Protein AF-0000000080643791 (afdb_homodimer)

Foldseek 3Di:
DDFKDKAKFFWQFQWDWDDDPQKIKTKTKGWGWDPAAPPVRHTDTDIAIEMEMDPVNVCSNVPHGGGWIKMFMFGWDKDWDDDPNDIDIDIHGYTQDMDGDPPDPPPDDRCPPDRDDPPPPVPPCPPPCPPPVCNVVND/DDFKDKAKFFWQFQWDWDDDPQKIKTKTKGWGWDPAAPPVRHTDTDIAIEMEMDPVNVCSNVPHGGGWIKMFMFGWDKDWDDDPNDIDIDIHGYTQDMDGDPPDPPPDDRCPPDRDDPPPPVPPCPPPCPPPVCNVVND

InterPro domains:
  IPR000424 Primosome PriB/single-strand DNA-binding [PF00436] (2-101)
  IPR000424 Primosome PriB/single-strand DNA-binding [PS50935] (1-102)
  IPR000424 Primosome PriB/single-strand DNA-binding [cd04496] (5-100)
  IPR011344 Single-stranded DNA-binding protein [MF_00984] (2-105)
  IPR011344 Single-stranded DNA-binding protein [PTHR10302] (2-107)
  IPR011344 Single-stranded DNA-binding protein [TIGR00621] (1-109)
  IPR012340 Nucleic acid-binding, OB-fold [G3DSA:2.40.50.140] (1-111)
  IPR012340 Nucleic acid-binding, OB-fold [SSF50249] (1-108)

Radius of gyration: 19.43 Å; Cα contacts (8 Å, |Δi|>4): 561; chains: 2; bounding box: 49×57×48 Å

Organism: Staphylococcus saprophyticus subsp. saprophyticus (strain ATCC 15305 / DSM 20229 / NCIMB 8711 / NCTC 7292 / S-41) (NCBI:txid342451)

Solvent-accessible surface area (backbone atoms only — not comparable to full-atom values): 15636 Å² total; per-residue (Å²): 83,54,53,40,31,39,39,27,31,24,25,69,35,58,62,46,77,44,84,49,98,91,41,32,36,26,37,39,35,30,38,27,40,50,90,52,57,42,100,79,64,40,80,41,59,23,65,44,39,37,36,29,52,42,71,56,16,52,49,44,64,72,74,47,39,52,61,35,33,34,37,38,34,28,28,71,40,39,45,79,44,76,55,96,88,36,84,39,71,44,65,32,31,44,55,67,45,72,43,80,67,50,82,60,76,74,81,75,78,78,71,72,71,66,82,62,75,80,69,80,67,67,72,76,58,72,71,64,73,67,66,76,70,54,64,68,63,54,108,83,53,51,38,32,38,37,28,32,25,25,70,36,60,61,47,77,43,84,48,99,90,41,32,36,25,37,38,33,32,38,26,42,49,90,54,58,42,100,81,65,40,80,40,59,22,65,44,38,35,35,31,53,43,71,55,16,51,49,44,65,73,74,47,39,53,61,35,34,35,36,38,33,28,29,73,38,39,44,78,44,76,56,96,90,35,84,41,72,46,65,32,30,43,54,61,44,72,43,78,67,48,82,60,75,76,79,75,80,79,71,72,70,66,77,58,74,80,67,82,66,66,73,76,56,72,71,63,73,68,65,77,69,54,64,68,65,53,109

Nearest PDB structures (foldseek):
  3a5u-assembly1_A-2  TM=8.571E-01  e=4.743E-10  Mycolicibacterium smegmatis MC2 155
  3afp-assembly1_A-2  TM=8.239E-01  e=1.242E-09  Mycobacterium leprae TN
  4dam-assembly1_B  TM=8.237E-01  e=4.160E-08  Streptomyces coelicolor
  4dam-assembly2_H  TM=8.170E-01  e=7.756E-08  Streptomyces coelicolor
  4dam-assembly3_J  TM=7.948E-01  e=1.393E-06  Streptomyces coelicolor

Secondary structure (DSSP, 8-state):
--EEEEEEEEESSPPEEEEETTEEEEEEEEEEEEEEE-TTSPEEEEEEEEEEEHHHHHHHHHH--TT-EEEEEEEEEEEEEEETTEEEEEEEEEEEEEEE-S---S----------------SGGGG----TTGGGGG-/--EEEEEEEEESSPPEEEEETTEEEEEEEEEEEEEEE-TTSPEEEEEEEEEEEHHHHHHHHHH--TT-EEEEEEEEEEEEEEETTEEEEEEEEEEEEEEE-S---S----------------SGGGG----TTGGGGG-

Sequence (278 aa):
MINNIVIVGRLTKDPKIYDKEEKKLATFCVAVSRNYKDKNQTPVCDYLFCKAFGKMATNIEKYTKQGSLVGITGQMQSHKYEKEGQTHFVSEILIESIKFMSPQNKDKNDLLFEPFPLEHSQNAFKDINVQNNDIYEIVMINNIVIVGRLTKDPKIYDKEEKKLATFCVAVSRNYKDKNQTPVCDYLFCKAFGKMATNIEKYTKQGSLVGITGQMQSHKYEKEGQTHFVSEILIESIKFMSPQNKDKNDLLFEPFPLEHSQNAFKDINVQNNDIYEIV

Structure (mmCIF, N/CA/C/O backbone):
data_AF-0000000080643791-model_v1
#
loop_
_entity.id
_entity.type
_entity.pdbx_descrip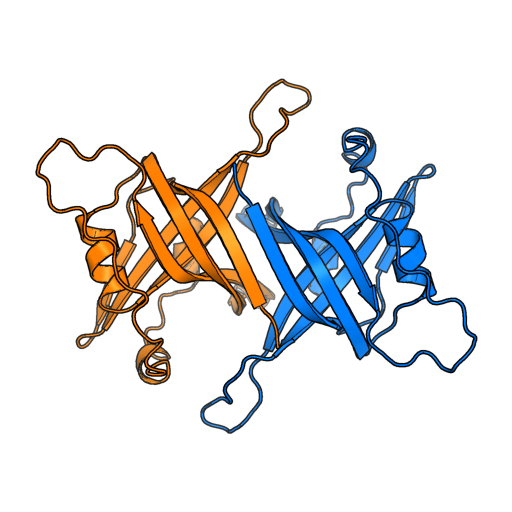tion
1 polymer 'Single-stranded DNA-binding protein'
#
loop_
_atom_site.group_PDB
_atom_site.id
_atom_site.type_symbol
_atom_site.label_atom_id
_atom_site.label_alt_id
_atom_site.label_comp_id
_atom_site.label_asym_id
_atom_site.label_entity_id
_a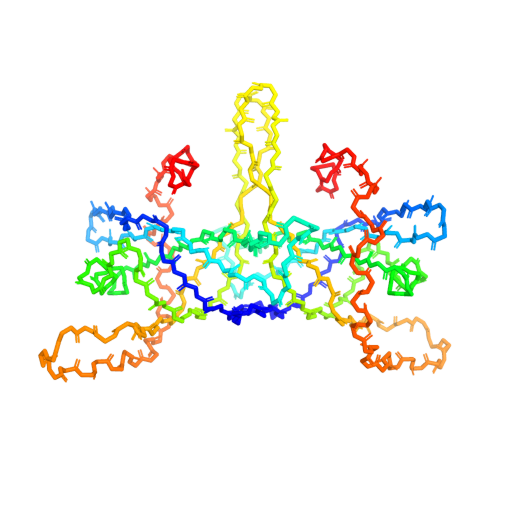tom_site.label_seq_id
_atom_site.pdbx_PDB_ins_code
_atom_site.Cartn_x
_atom_site.Cartn_y
_atom_site.Cartn_z
_atom_site.occupancy
_atom_site.B_iso_or_equiv
_atom_site.auth_seq_id
_atom_site.auth_comp_id
_atom_site.auth_asym_id
_atom_site.auth_atom_id
_atom_site.pdbx_PDB_model_num
ATOM 1 N N . MET A 1 1 ? 14.672 3.254 5.68 1 87.81 1 MET A N 1
ATOM 2 C CA . MET A 1 1 ? 13.5 3.652 6.453 1 87.81 1 MET A CA 1
ATOM 3 C C . MET A 1 1 ? 12.492 2.512 6.543 1 87.81 1 MET A C 1
ATOM 5 O O . MET A 1 1 ? 12.484 1.618 5.695 1 87.81 1 MET A O 1
ATOM 9 N N . ILE A 1 2 ? 11.727 2.564 7.652 1 93.69 2 ILE A N 1
ATOM 10 C CA . ILE A 1 2 ? 10.773 1.492 7.926 1 93.69 2 ILE A CA 1
ATOM 11 C C . ILE A 1 2 ? 9.672 1.496 6.867 1 93.69 2 ILE A C 1
ATOM 13 O O . ILE A 1 2 ? 9.094 2.543 6.57 1 93.69 2 ILE A O 1
ATOM 17 N N . ASN A 1 3 ? 9.422 0.389 6.289 1 97.19 3 ASN A N 1
ATOM 18 C CA . ASN A 1 3 ? 8.359 0.11 5.324 1 97.19 3 ASN A CA 1
ATOM 19 C C . ASN A 1 3 ? 7.938 -1.356 5.363 1 97.19 3 ASN A C 1
ATOM 21 O O . ASN A 1 3 ? 8.555 -2.201 4.715 1 97.19 3 ASN A O 1
ATOM 25 N N . ASN A 1 4 ? 6.922 -1.604 6.105 1 97.94 4 ASN A N 1
ATOM 26 C CA . ASN A 1 4 ? 6.469 -2.977 6.305 1 97.94 4 ASN A CA 1
ATOM 27 C C . ASN A 1 4 ? 4.953 -3.09 6.191 1 97.94 4 ASN A C 1
ATOM 29 O O . ASN A 1 4 ? 4.223 -2.262 6.734 1 97.94 4 ASN A O 1
ATOM 33 N N . ILE A 1 5 ? 4.551 -4.109 5.445 1 98.31 5 ILE A N 1
ATOM 34 C CA . ILE A 1 5 ? 3.117 -4.359 5.316 1 98.31 5 ILE A CA 1
ATOM 35 C C . ILE A 1 5 ? 2.832 -5.848 5.516 1 98.31 5 ILE A C 1
ATOM 37 O O . ILE A 1 5 ? 3.621 -6.699 5.098 1 98.31 5 ILE A O 1
ATOM 41 N N . VAL A 1 6 ? 1.752 -6.156 6.164 1 98.38 6 VAL A N 1
ATOM 42 C CA . VAL A 1 6 ? 1.241 -7.508 6.367 1 98.38 6 VAL A CA 1
ATOM 43 C C . VAL A 1 6 ? -0.224 -7.574 5.945 1 98.38 6 VAL A C 1
ATOM 45 O O . VAL A 1 6 ? -1.051 -6.797 6.422 1 98.38 6 VAL A O 1
ATOM 48 N N . ILE A 1 7 ? -0.473 -8.477 5.062 1 97.94 7 ILE A N 1
ATOM 49 C CA . ILE A 1 7 ? -1.862 -8.617 4.641 1 97.94 7 ILE A CA 1
ATOM 50 C C . ILE A 1 7 ? -2.242 -10.094 4.59 1 97.94 7 ILE A C 1
ATOM 52 O O . ILE A 1 7 ? -1.373 -10.961 4.477 1 97.94 7 ILE A O 1
ATOM 56 N N . VAL A 1 8 ? -3.488 -10.312 4.695 1 97.38 8 VAL A N 1
ATOM 57 C CA . VAL A 1 8 ? -4.117 -11.602 4.422 1 97.38 8 VAL A CA 1
ATOM 58 C C . VAL A 1 8 ? -5.32 -11.406 3.502 1 97.38 8 VAL A C 1
ATOM 60 O O . VAL A 1 8 ? -6.152 -10.523 3.736 1 97.38 8 VAL A O 1
ATOM 63 N N . GLY A 1 9 ? -5.332 -12.141 2.48 1 96.81 9 GLY A N 1
ATOM 64 C CA . GLY A 1 9 ? -6.43 -12.039 1.535 1 96.81 9 GLY A CA 1
ATOM 65 C C . GLY A 1 9 ? -6.414 -13.133 0.48 1 96.81 9 GLY A C 1
ATOM 66 O O . GLY A 1 9 ? -5.691 -14.117 0.611 1 96.81 9 GLY A O 1
ATOM 67 N N . ARG A 1 10 ? -7.258 -12.93 -0.507 1 95.88 10 ARG A N 1
ATOM 68 C CA . ARG A 1 10 ? -7.406 -13.945 -1.539 1 95.88 10 ARG A CA 1
ATOM 69 C C . ARG A 1 10 ? -7.004 -13.406 -2.906 1 95.88 10 ARG A C 1
ATOM 71 O O . ARG A 1 10 ? -7.32 -12.266 -3.244 1 95.88 10 ARG A O 1
ATOM 78 N N . LEU A 1 11 ? -6.363 -14.266 -3.65 1 96.12 11 LEU A N 1
ATOM 79 C CA . LEU A 1 11 ? -6.051 -13.883 -5.023 1 96.12 11 LEU A CA 1
ATOM 80 C C . LEU A 1 11 ? -7.324 -13.68 -5.836 1 96.12 11 LEU A C 1
ATOM 82 O O . LEU A 1 11 ? -8.25 -14.484 -5.762 1 96.12 11 LEU A O 1
ATOM 86 N N . THR A 1 12 ? -7.34 -12.625 -6.57 1 95.75 12 THR A N 1
ATOM 87 C CA . THR A 1 12 ? -8.516 -12.328 -7.375 1 95.75 12 THR A CA 1
ATOM 88 C C . THR A 1 12 ? -8.508 -13.141 -8.664 1 95.75 12 THR A C 1
ATOM 90 O O . THR A 1 12 ? -9.57 -13.438 -9.227 1 95.75 12 THR A O 1
ATOM 93 N N . LYS A 1 13 ? -7.352 -13.375 -9.203 1 96.06 13 LYS A N 1
ATOM 94 C CA . LYS A 1 13 ? -7.094 -14.148 -10.414 1 96.06 13 LYS A CA 1
ATOM 95 C C . LYS A 1 13 ? -5.805 -14.953 -10.289 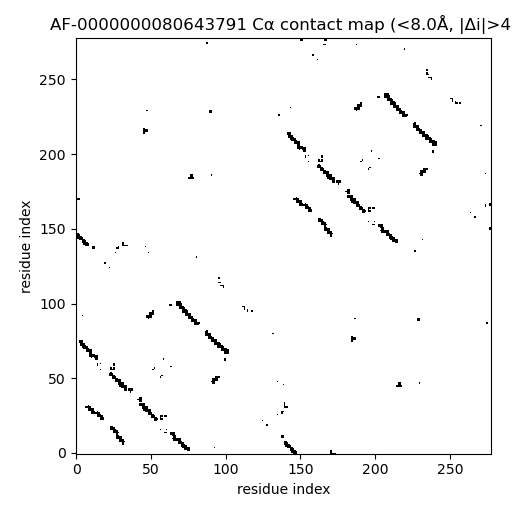1 96.06 13 LYS A C 1
ATOM 97 O O . LYS A 1 13 ? -5.043 -14.773 -9.336 1 96.06 13 LYS A O 1
ATOM 102 N N . ASP A 1 14 ? -5.672 -15.812 -11.234 1 95.75 14 ASP A N 1
ATOM 103 C CA . ASP A 1 14 ? -4.402 -16.531 -11.281 1 95.75 14 ASP A CA 1
ATOM 104 C C . ASP A 1 14 ? -3.229 -15.57 -11.445 1 95.75 14 ASP A C 1
ATOM 106 O O . ASP A 1 14 ? -3.336 -14.57 -12.164 1 95.75 14 ASP A O 1
ATOM 110 N N . PRO A 1 15 ? -2.119 -15.906 -10.82 1 96.56 15 PRO A N 1
ATOM 111 C CA . PRO A 1 15 ? -0.95 -15.031 -10.984 1 96.56 15 PRO A CA 1
ATOM 112 C C . PRO A 1 15 ? -0.456 -14.977 -12.43 1 96.56 15 PRO A C 1
ATOM 114 O O . PRO A 1 15 ? -0.566 -15.961 -13.156 1 96.56 15 PRO A O 1
ATOM 117 N N . LYS A 1 16 ? 0.02 -13.836 -12.797 1 95.5 16 LYS A N 1
ATOM 118 C CA . LYS A 1 16 ? 0.74 -13.688 -14.062 1 95.5 16 LYS A CA 1
ATOM 119 C C . LYS A 1 16 ? 2.236 -13.922 -13.867 1 95.5 16 LYS A C 1
ATOM 121 O O . LYS A 1 16 ? 2.859 -13.312 -13 1 95.5 16 LYS A O 1
ATOM 126 N N . ILE A 1 17 ? 2.725 -14.797 -14.734 1 94 17 ILE A N 1
ATOM 127 C CA . ILE A 1 17 ? 4.121 -15.195 -14.594 1 94 17 ILE A CA 1
ATOM 128 C C . ILE A 1 17 ? 4.926 -14.68 -15.789 1 94 17 ILE A C 1
ATOM 130 O O . ILE A 1 17 ? 4.508 -14.836 -16.938 1 94 17 ILE A O 1
ATOM 134 N N . TYR A 1 18 ? 6 -14.039 -15.445 1 91.44 18 TYR A N 1
ATOM 135 C CA . TYR A 1 18 ? 6.945 -13.586 -16.453 1 91.44 18 TYR A CA 1
ATOM 136 C C . TYR A 1 18 ? 8.305 -14.258 -16.266 1 91.44 18 TYR A C 1
ATOM 138 O O . TYR A 1 18 ? 8.875 -14.219 -15.18 1 91.44 18 TYR A O 1
ATOM 146 N N . ASP A 1 19 ? 8.758 -14.969 -17.328 1 86.88 19 ASP A N 1
ATOM 147 C CA . ASP A 1 19 ? 10.031 -15.688 -17.297 1 86.88 19 ASP A CA 1
ATOM 148 C C . ASP A 1 19 ? 11.039 -15.047 -18.25 1 86.88 19 ASP A C 1
ATOM 150 O O . ASP A 1 19 ? 10.828 -15.008 -19.453 1 86.88 19 ASP A O 1
ATOM 154 N N . LYS A 1 20 ? 12.016 -14.219 -17.688 1 76.88 20 LYS A N 1
ATOM 155 C CA . LYS A 1 20 ? 13.078 -13.688 -18.547 1 76.88 20 LYS A CA 1
ATOM 156 C C . LYS A 1 20 ? 14.453 -14.023 -17.984 1 76.88 20 LYS A C 1
ATOM 158 O O . LYS A 1 20 ? 14.766 -13.68 -16.844 1 76.88 20 LYS A O 1
ATOM 163 N N . GLU A 1 21 ? 15.266 -14.461 -18.969 1 75.06 21 GLU A N 1
ATOM 164 C CA . GLU A 1 21 ? 16.688 -14.719 -18.75 1 75.06 21 GLU A CA 1
ATOM 165 C C . GLU A 1 21 ? 16.938 -15.25 -17.344 1 75.06 21 GLU A C 1
ATOM 167 O O . GLU A 1 21 ? 17.797 -14.742 -16.625 1 75.06 21 GLU A O 1
ATOM 172 N N . GLU A 1 22 ? 16.188 -16.078 -16.875 1 71.06 22 GLU A N 1
ATOM 173 C CA . GLU A 1 22 ? 16.391 -16.828 -15.625 1 71.06 22 GLU A CA 1
ATOM 174 C C . GLU A 1 22 ? 15.836 -16.062 -14.43 1 71.06 22 GLU A C 1
ATOM 176 O O . GLU A 1 22 ? 16.203 -16.328 -13.289 1 71.06 22 GLU A O 1
ATOM 181 N N . LYS A 1 23 ? 15.188 -14.984 -14.711 1 85.5 23 LYS A N 1
ATOM 182 C CA . LYS A 1 23 ? 14.516 -14.273 -13.625 1 85.5 23 LYS A CA 1
ATOM 183 C C . LYS A 1 23 ? 13 -14.391 -13.742 1 85.5 23 LYS A C 1
ATOM 185 O O . LYS A 1 23 ? 12.422 -14.023 -14.773 1 85.5 23 LYS A O 1
ATOM 190 N N . LYS A 1 24 ? 12.492 -15.008 -12.758 1 93.44 24 LYS A N 1
ATOM 191 C CA . LYS A 1 24 ? 11.047 -15.211 -12.742 1 93.44 24 LYS A CA 1
ATOM 192 C C . LYS A 1 24 ? 10.352 -14.133 -11.922 1 93.44 24 LYS A C 1
ATOM 194 O O . LYS A 1 24 ? 10.836 -13.75 -10.852 1 93.44 24 LYS A O 1
ATOM 199 N N . LEU A 1 25 ? 9.305 -13.57 -12.523 1 94.62 25 LEU A N 1
ATOM 200 C CA . LEU A 1 25 ? 8.469 -12.57 -11.883 1 94.62 25 LEU A CA 1
ATOM 201 C C . LEU A 1 25 ? 7.016 -13.023 -11.82 1 94.62 25 LEU A C 1
ATOM 203 O O . LEU A 1 25 ? 6.473 -13.516 -12.812 1 94.62 25 LEU A O 1
ATOM 207 N N . ALA A 1 26 ? 6.453 -12.945 -10.656 1 96.06 26 ALA A N 1
ATOM 208 C CA . ALA A 1 26 ? 5.023 -13.203 -10.492 1 96.06 26 ALA A CA 1
ATOM 209 C C . ALA A 1 26 ? 4.293 -11.953 -10.016 1 96.06 26 ALA A C 1
ATOM 211 O O . ALA A 1 26 ? 4.754 -11.266 -9.102 1 96.06 26 ALA A O 1
ATOM 212 N N . THR A 1 27 ? 3.207 -11.641 -10.656 1 95.75 27 THR A N 1
ATOM 213 C CA . THR A 1 27 ? 2.35 -10.547 -10.219 1 95.75 27 THR A CA 1
ATOM 214 C C . THR A 1 27 ? 0.913 -11.023 -10.031 1 95.75 27 THR A C 1
ATOM 216 O O . THR A 1 27 ? 0.436 -11.883 -10.773 1 95.75 27 THR A O 1
ATOM 219 N N . PHE A 1 28 ? 0.255 -10.484 -9.008 1 95.25 28 PHE A N 1
ATOM 220 C CA . PHE A 1 28 ? -1.135 -10.836 -8.742 1 95.25 28 PHE A CA 1
ATOM 221 C C . PHE A 1 28 ? -1.783 -9.797 -7.824 1 95.25 28 PHE A C 1
ATOM 223 O O . PHE A 1 28 ? -1.102 -8.922 -7.293 1 95.25 28 PHE A O 1
ATOM 230 N N . CYS A 1 29 ? -3.033 -9.93 -7.777 1 96.31 29 CYS A N 1
ATOM 231 C CA . CYS A 1 29 ? -3.816 -9.031 -6.941 1 96.31 29 CYS A CA 1
ATOM 232 C C . CYS A 1 29 ? -4.469 -9.781 -5.789 1 96.31 29 CYS A C 1
ATOM 234 O O . CYS A 1 29 ? -4.996 -10.883 -5.977 1 96.31 29 CYS A O 1
ATOM 236 N N . VAL A 1 30 ? -4.414 -9.195 -4.66 1 96.38 30 VAL A N 1
ATOM 237 C CA . VAL A 1 30 ? -5.012 -9.797 -3.475 1 96.38 30 VAL A CA 1
ATOM 238 C C . VAL A 1 30 ? -6.188 -8.945 -2.996 1 96.38 30 VAL A C 1
ATOM 240 O O . VAL A 1 30 ? -6.043 -7.738 -2.797 1 96.38 30 VAL A O 1
ATOM 243 N N . ALA A 1 31 ? -7.305 -9.57 -2.873 1 95.81 31 ALA A N 1
ATOM 244 C CA . ALA A 1 31 ? -8.469 -8.945 -2.256 1 95.81 31 ALA A CA 1
ATOM 245 C C . ALA A 1 31 ? -8.43 -9.086 -0.737 1 95.81 31 ALA A C 1
ATOM 247 O O . ALA A 1 31 ? -8.43 -10.203 -0.214 1 95.81 31 ALA A O 1
ATOM 248 N N . VAL A 1 32 ? -8.383 -7.996 -0.073 1 95.81 32 VAL A N 1
ATOM 249 C CA . VAL A 1 32 ? -8.352 -7.969 1.386 1 95.81 32 VAL A CA 1
ATOM 250 C C . VAL A 1 32 ? -9.656 -7.391 1.926 1 95.81 32 VAL A C 1
ATOM 252 O O . VAL A 1 32 ? -9.93 -6.199 1.764 1 95.81 32 VAL A O 1
ATOM 255 N N . SER A 1 33 ? -10.391 -8.195 2.568 1 91.81 33 SER A N 1
ATOM 256 C CA . SER A 1 33 ? -11.695 -7.766 3.066 1 91.81 33 SER A CA 1
ATOM 257 C C . SER A 1 33 ? -11.547 -6.891 4.305 1 91.81 33 SER A C 1
ATOM 259 O O . SER A 1 33 ? -10.727 -7.172 5.18 1 91.81 33 SER A O 1
ATOM 261 N N . ARG A 1 34 ? -12.336 -5.914 4.289 1 85.94 34 ARG A N 1
ATOM 262 C CA . ARG A 1 34 ? -12.367 -5.066 5.48 1 85.94 34 ARG A CA 1
ATOM 263 C C . ARG A 1 34 ? -13.281 -5.66 6.547 1 85.94 34 ARG A C 1
ATOM 265 O O . ARG A 1 34 ? -14.062 -6.57 6.27 1 85.94 34 ARG A O 1
ATOM 272 N N . ASN A 1 35 ? -13.094 -5.191 7.773 1 77 35 ASN A N 1
ATOM 273 C CA . ASN A 1 35 ? -13.812 -5.77 8.906 1 77 35 ASN A CA 1
ATOM 274 C C . ASN A 1 35 ? -15.25 -5.27 8.969 1 77 35 ASN A C 1
ATOM 276 O O . ASN A 1 35 ? -16.031 -5.73 9.797 1 77 35 ASN A O 1
ATOM 280 N N . TYR A 1 36 ? -15.555 -4.359 8.148 1 73.31 36 TYR A N 1
ATOM 281 C CA . TYR A 1 36 ? -16.922 -3.871 8.156 1 73.31 36 TYR A CA 1
ATOM 282 C C . TYR A 1 36 ? -17.547 -3.965 6.77 1 73.31 36 TYR A C 1
ATOM 284 O O . TYR A 1 36 ? -16.844 -4.094 5.773 1 73.31 36 TYR A O 1
ATOM 292 N N . LYS A 1 37 ? -18.875 -4.043 6.793 1 69.44 37 LYS A N 1
ATOM 293 C CA . LYS A 1 37 ? -19.641 -4.059 5.551 1 69.44 37 LYS A CA 1
ATOM 294 C C . LYS A 1 37 ? -20.156 -2.662 5.203 1 69.44 37 LYS A C 1
ATOM 296 O O . LYS A 1 37 ? -20.219 -1.788 6.07 1 69.44 37 LYS A O 1
ATOM 301 N N . ASP A 1 38 ? -20.312 -2.496 3.885 1 69.06 38 ASP A N 1
ATOM 302 C CA . ASP A 1 38 ? -20.828 -1.203 3.451 1 69.06 38 ASP A CA 1
ATOM 303 C C . ASP A 1 38 ? -22.312 -1.054 3.812 1 69.06 38 ASP A C 1
ATOM 305 O O . ASP A 1 38 ? -22.875 -1.911 4.492 1 69.06 38 ASP A O 1
ATOM 309 N N . LYS A 1 39 ? -22.781 0.2 3.51 1 70.19 39 LYS A N 1
ATOM 310 C CA . LYS A 1 39 ? -24.172 0.535 3.82 1 70.19 39 LYS A CA 1
ATOM 311 C C . LYS A 1 39 ? -25.125 -0.521 3.275 1 70.19 39 LYS A C 1
ATOM 313 O O . LYS A 1 39 ? -26.188 -0.772 3.861 1 70.19 39 LYS A O 1
ATOM 318 N N . ASN A 1 40 ? -24.672 -1.191 2.244 1 76.19 40 ASN A N 1
ATOM 319 C CA . ASN A 1 40 ? -25.516 -2.199 1.611 1 76.19 40 ASN A CA 1
ATOM 320 C C . ASN A 1 40 ? -25.172 -3.604 2.092 1 76.19 40 ASN A C 1
ATOM 322 O O . ASN A 1 40 ? -25.547 -4.594 1.468 1 76.19 40 ASN A O 1
ATOM 326 N N . GLN A 1 41 ? -24.359 -3.629 3.094 1 75.62 41 GLN A N 1
ATOM 327 C CA . GLN A 1 41 ? -23.984 -4.898 3.705 1 75.62 41 GLN A CA 1
ATOM 328 C C . GLN A 1 41 ? -23.094 -5.711 2.773 1 75.62 41 GLN A C 1
ATOM 330 O O . GLN A 1 41 ? -23.094 -6.941 2.816 1 75.62 41 GLN A O 1
ATOM 335 N N . THR A 1 42 ? -22.547 -5.059 1.857 1 77.25 42 THR A N 1
ATOM 336 C CA . THR A 1 42 ? -21.609 -5.715 0.962 1 77.25 42 THR A CA 1
ATOM 337 C C . THR A 1 42 ? -20.172 -5.555 1.476 1 77.25 42 THR A C 1
ATOM 339 O O . THR A 1 42 ? -19.797 -4.484 1.947 1 77.25 42 THR A O 1
ATOM 342 N N . PRO A 1 43 ? -19.609 -6.766 1.464 1 77.31 43 PRO A N 1
ATOM 343 C CA . PRO A 1 43 ? -18.203 -6.668 1.887 1 77.31 43 PRO A CA 1
ATOM 344 C C . PRO A 1 43 ? -17.406 -5.688 1.035 1 77.31 43 PRO A C 1
ATOM 346 O O . PRO A 1 43 ? -17.594 -5.617 -0.182 1 77.31 43 PRO A O 1
ATOM 349 N N . VAL A 1 44 ? -16.656 -4.852 1.742 1 86.12 44 VAL A N 1
ATOM 350 C CA . VAL A 1 44 ? -15.75 -3.93 1.07 1 86.12 44 VAL A CA 1
ATOM 351 C C . VAL A 1 44 ? -14.336 -4.496 1.087 1 86.12 44 VAL A C 1
ATOM 353 O O . VAL A 1 44 ? -13.852 -4.945 2.129 1 86.12 44 VAL A O 1
ATOM 356 N N . CYS A 1 45 ? -13.766 -4.602 -0.112 1 91.38 45 CYS A N 1
ATOM 357 C CA . CYS A 1 45 ? -12.43 -5.168 -0.231 1 91.38 45 CYS A CA 1
ATOM 358 C C . CYS A 1 45 ? -11.453 -4.141 -0.794 1 91.38 45 CYS A C 1
ATOM 360 O O . CYS A 1 45 ? -11.844 -3.256 -1.556 1 91.38 45 CYS A O 1
ATOM 362 N N . ASP A 1 46 ? -10.305 -4.262 -0.245 1 93.38 46 ASP A N 1
ATOM 363 C CA . ASP A 1 46 ? -9.188 -3.564 -0.869 1 93.38 46 ASP A CA 1
ATOM 364 C C . ASP A 1 46 ? -8.422 -4.488 -1.812 1 93.38 46 ASP A C 1
ATOM 366 O O . ASP A 1 46 ? -8.172 -5.652 -1.481 1 93.38 46 ASP A O 1
ATOM 370 N N . TYR A 1 47 ? -8.109 -3.98 -2.945 1 93.06 47 TYR A N 1
ATOM 371 C CA . TYR A 1 47 ? -7.363 -4.754 -3.936 1 93.06 47 TYR A CA 1
ATOM 372 C C . TYR A 1 47 ? -5.914 -4.285 -4.012 1 93.06 47 TYR A C 1
ATOM 374 O O . TYR A 1 47 ? -5.633 -3.195 -4.516 1 93.06 47 TYR A O 1
ATOM 382 N N . LEU A 1 48 ? -5.039 -5.129 -3.592 1 96 48 LEU A N 1
ATOM 383 C CA . LEU A 1 48 ? -3.633 -4.754 -3.49 1 96 48 LEU A CA 1
ATOM 384 C C . LEU A 1 48 ? -2.777 -5.586 -4.441 1 96 48 LEU A C 1
ATOM 386 O O . LEU A 1 48 ? -2.875 -6.812 -4.453 1 96 48 LEU A O 1
ATOM 390 N N . PHE A 1 49 ? -1.917 -4.875 -5.109 1 94.75 49 PHE A N 1
ATOM 391 C CA . PHE A 1 49 ? -1.07 -5.523 -6.102 1 94.75 49 PHE A CA 1
ATOM 392 C C . PHE A 1 49 ? 0.219 -6.031 -5.469 1 94.75 49 PHE A C 1
ATOM 394 O O . PHE A 1 49 ? 0.859 -5.316 -4.695 1 94.75 49 PHE A O 1
ATOM 401 N N . CYS A 1 50 ? 0.55 -7.227 -5.895 1 97.12 50 CYS A N 1
ATOM 402 C CA . CYS A 1 50 ? 1.731 -7.867 -5.324 1 97.12 50 CYS A CA 1
ATOM 403 C C . CYS A 1 50 ? 2.686 -8.328 -6.422 1 97.12 50 CYS A C 1
ATOM 405 O O . CYS A 1 50 ? 2.254 -8.648 -7.531 1 97.12 50 CYS A O 1
ATOM 407 N N . LYS A 1 51 ? 3.932 -8.352 -5.965 1 96.31 51 LYS A N 1
ATOM 408 C CA . LYS A 1 51 ? 5.004 -8.766 -6.863 1 96.31 51 LYS A CA 1
ATOM 409 C C . LYS A 1 51 ? 6.027 -9.633 -6.133 1 96.31 51 LYS A C 1
ATOM 411 O O . LYS A 1 51 ? 6.387 -9.344 -4.988 1 96.31 51 LYS A O 1
ATOM 416 N N . ALA A 1 52 ? 6.457 -10.633 -6.828 1 95.88 52 ALA A N 1
ATOM 417 C CA . ALA A 1 52 ? 7.469 -11.531 -6.281 1 95.88 52 ALA A CA 1
ATOM 418 C C . ALA A 1 52 ? 8.477 -11.938 -7.352 1 95.88 52 ALA A C 1
ATOM 420 O O . ALA A 1 52 ? 8.125 -12.078 -8.523 1 95.88 52 ALA A O 1
ATOM 421 N N . PHE A 1 53 ? 9.664 -12.234 -6.863 1 93.62 53 PHE A N 1
ATOM 422 C CA . PHE A 1 53 ? 10.742 -12.57 -7.777 1 93.62 53 PHE A CA 1
ATOM 423 C C . PHE A 1 53 ? 11.367 -13.914 -7.41 1 93.62 53 PHE A C 1
ATOM 425 O O . PHE A 1 53 ? 11.242 -14.367 -6.273 1 93.62 53 PHE A O 1
ATOM 432 N N . GLY A 1 54 ? 11.945 -14.555 -8.438 1 92.94 54 GLY A N 1
ATOM 433 C CA . GLY A 1 54 ? 12.797 -15.711 -8.203 1 92.94 54 GLY A CA 1
ATOM 434 C C . GLY A 1 54 ? 12.055 -16.906 -7.633 1 92.94 54 GLY A C 1
ATOM 435 O O . GLY A 1 54 ? 11.023 -17.312 -8.164 1 92.94 54 GLY A O 1
ATOM 436 N N . LYS A 1 55 ? 12.68 -17.406 -6.645 1 92.06 55 LYS A N 1
ATOM 437 C CA . LYS A 1 55 ? 12.125 -18.625 -6.039 1 92.06 55 LYS A CA 1
ATOM 438 C C . LYS A 1 55 ? 10.719 -18.375 -5.512 1 92.06 55 LYS A C 1
ATOM 440 O O . LYS A 1 55 ? 9.859 -19.25 -5.602 1 92.06 55 LYS A O 1
ATOM 445 N N . MET A 1 56 ? 10.531 -17.25 -5 1 94 56 MET A N 1
ATOM 446 C CA . MET A 1 56 ? 9.203 -16.906 -4.504 1 94 56 MET A CA 1
ATOM 447 C C . MET A 1 56 ? 8.18 -16.906 -5.637 1 94 56 MET A C 1
ATOM 449 O O . MET A 1 56 ? 7.059 -17.391 -5.461 1 94 56 MET A O 1
ATOM 453 N N . ALA A 1 57 ? 8.578 -16.328 -6.703 1 95.19 57 ALA A N 1
ATOM 454 C CA . ALA A 1 57 ? 7.711 -16.344 -7.875 1 95.19 57 ALA A CA 1
ATOM 455 C C . ALA A 1 57 ? 7.395 -17.766 -8.312 1 95.19 57 ALA A C 1
ATOM 457 O O . ALA A 1 57 ? 6.254 -18.078 -8.664 1 95.19 57 ALA A O 1
ATOM 458 N N . THR A 1 58 ? 8.352 -18.547 -8.281 1 93.19 58 THR A N 1
ATOM 459 C CA . THR A 1 58 ? 8.18 -19.953 -8.633 1 93.19 58 THR A CA 1
ATOM 460 C C . THR A 1 58 ? 7.18 -20.641 -7.699 1 93.19 58 THR A C 1
ATOM 462 O O . THR A 1 58 ? 6.297 -21.375 -8.148 1 93.19 58 THR A O 1
ATOM 465 N N . ASN A 1 59 ? 7.344 -20.391 -6.449 1 92.62 59 ASN A N 1
ATOM 466 C CA . ASN A 1 59 ? 6.438 -20.969 -5.457 1 92.62 59 ASN A CA 1
ATOM 467 C C . ASN A 1 59 ? 5.008 -20.484 -5.664 1 92.62 59 ASN A C 1
ATOM 469 O O . ASN A 1 59 ? 4.059 -21.25 -5.531 1 92.62 59 ASN A O 1
ATOM 473 N N . ILE A 1 60 ? 4.883 -19.266 -5.973 1 94.44 60 ILE A N 1
ATOM 474 C CA . ILE A 1 60 ? 3.564 -18.688 -6.199 1 94.44 60 ILE A CA 1
ATOM 475 C C . ILE A 1 60 ? 2.906 -19.359 -7.406 1 94.44 60 ILE A C 1
ATOM 477 O O . ILE A 1 60 ? 1.722 -19.703 -7.367 1 94.44 60 ILE A O 1
ATOM 481 N N . GLU A 1 61 ? 3.619 -19.484 -8.391 1 93.31 61 GLU A N 1
ATOM 482 C CA . GLU A 1 61 ? 3.119 -20.141 -9.594 1 93.31 61 GLU A CA 1
ATOM 483 C C . GLU A 1 61 ? 2.619 -21.547 -9.289 1 93.31 61 GLU A C 1
ATOM 485 O O . GLU A 1 61 ? 1.574 -21.969 -9.789 1 93.31 61 GLU A O 1
ATOM 490 N N . LYS A 1 62 ? 3.309 -22.172 -8.445 1 92.75 62 LYS A N 1
ATOM 491 C CA . LYS A 1 62 ? 3.047 -23.578 -8.18 1 92.75 62 LYS A CA 1
ATOM 492 C C . LYS A 1 62 ? 1.897 -23.75 -7.195 1 92.75 62 LYS A C 1
ATOM 494 O O . LYS A 1 62 ? 1.096 -24.688 -7.324 1 92.75 62 LYS A O 1
ATOM 499 N N . TYR A 1 63 ? 1.808 -22.844 -6.277 1 92.94 63 TYR A N 1
ATOM 500 C CA . TYR A 1 63 ? 0.986 -23.188 -5.117 1 92.94 63 TYR A CA 1
ATOM 501 C C . TYR A 1 63 ? -0.234 -22.266 -5.035 1 92.94 63 TYR A C 1
ATOM 503 O O . TYR A 1 63 ? -1.081 -22.438 -4.156 1 92.94 63 TYR A O 1
ATOM 511 N N . THR A 1 64 ? -0.328 -21.344 -5.918 1 93.81 64 THR A N 1
ATOM 512 C CA . THR A 1 64 ? -1.458 -20.422 -5.781 1 93.81 64 THR A CA 1
ATOM 513 C C . THR A 1 64 ? -2.27 -20.375 -7.07 1 93.81 64 THR A C 1
ATOM 515 O O . THR A 1 64 ? -1.751 -20.672 -8.148 1 93.81 64 THR A O 1
ATOM 518 N N . LYS A 1 65 ? -3.52 -20.094 -6.879 1 94.62 65 LYS A N 1
ATOM 519 C CA . LYS A 1 65 ? -4.48 -19.859 -7.957 1 94.62 65 LYS A CA 1
ATOM 520 C C . LYS A 1 65 ? -5.559 -18.875 -7.535 1 94.62 65 LYS A C 1
ATOM 522 O O . LYS A 1 65 ? -5.582 -18.422 -6.391 1 94.62 65 LYS A O 1
ATOM 527 N N . GLN A 1 66 ? -6.309 -18.547 -8.516 1 95.38 66 GLN A N 1
ATOM 528 C CA . GLN A 1 66 ? -7.445 -17.688 -8.172 1 95.38 66 GLN A CA 1
ATOM 529 C C . GLN A 1 66 ? -8.188 -18.234 -6.953 1 95.38 66 GLN A C 1
ATOM 531 O O . GLN A 1 66 ? -8.453 -19.422 -6.859 1 95.38 66 GLN A O 1
ATOM 536 N N . GLY A 1 67 ? -8.406 -17.312 -6.031 1 94.56 67 GLY A N 1
ATOM 537 C CA . GLY A 1 67 ? -9.18 -17.703 -4.855 1 94.56 67 GLY A CA 1
ATOM 538 C C . GLY A 1 67 ? -8.305 -18.172 -3.705 1 94.56 67 GLY A C 1
ATOM 539 O O . GLY A 1 67 ? -8.773 -18.281 -2.572 1 94.56 67 GLY A O 1
ATOM 540 N N . SER A 1 68 ? -7.051 -18.484 -3.941 1 94.69 68 SER A N 1
ATOM 541 C CA . SER A 1 68 ? -6.156 -18.938 -2.883 1 9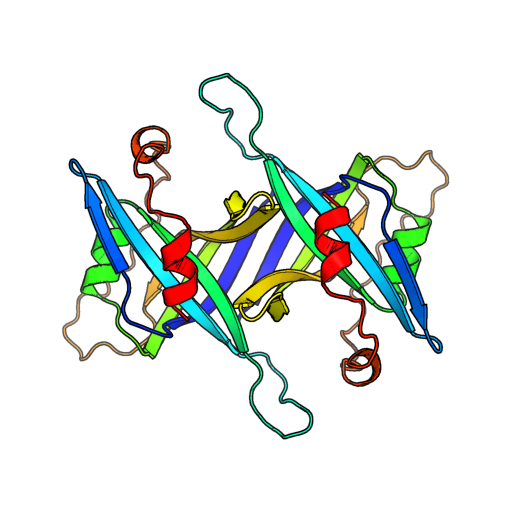4.69 68 SER A CA 1
ATOM 542 C C . SER A 1 68 ? -6.039 -17.906 -1.771 1 94.69 68 SER A C 1
ATOM 544 O O . SER A 1 68 ? -5.879 -16.719 -2.041 1 94.69 68 SER A O 1
ATOM 546 N N . LEU A 1 69 ? -6.156 -18.391 -0.507 1 95.81 69 LEU A N 1
ATOM 547 C CA . LEU A 1 69 ? -5.926 -17.547 0.658 1 95.81 69 LEU A CA 1
ATOM 548 C C . LEU A 1 69 ? -4.438 -17.469 0.983 1 95.81 69 LEU A C 1
ATOM 550 O O . LEU A 1 69 ? -3.773 -18.484 1.133 1 95.81 69 LEU A O 1
ATOM 554 N N . VAL A 1 70 ? -3.945 -16.234 1.119 1 96.88 70 VAL A N 1
ATOM 555 C CA . VAL A 1 70 ? -2.512 -16.109 1.353 1 96.88 70 VAL A CA 1
ATOM 556 C C . VAL A 1 70 ? -2.266 -15.07 2.451 1 96.88 70 VAL A C 1
ATOM 558 O O . VAL A 1 70 ? -3.064 -14.148 2.637 1 96.88 70 VAL A O 1
ATOM 561 N N . GLY A 1 71 ? -1.244 -15.258 3.215 1 97.31 71 GLY A N 1
ATOM 562 C CA . GLY A 1 71 ? -0.618 -14.266 4.074 1 97.31 71 GLY A CA 1
ATOM 563 C C . GLY A 1 71 ? 0.688 -13.727 3.518 1 97.31 71 GLY A C 1
ATOM 564 O O . GLY A 1 71 ? 1.575 -14.5 3.152 1 97.31 71 GLY A O 1
ATOM 565 N N . ILE A 1 72 ? 0.815 -12.438 3.418 1 97.62 72 ILE A N 1
ATOM 566 C CA . ILE A 1 72 ? 1.962 -11.828 2.752 1 97.62 72 ILE A CA 1
ATOM 567 C C . ILE A 1 72 ? 2.596 -10.781 3.666 1 97.62 72 ILE A C 1
ATOM 569 O O . ILE A 1 72 ? 1.892 -10.008 4.316 1 97.62 72 ILE A O 1
ATOM 573 N N . THR A 1 73 ? 3.885 -10.805 3.787 1 98.12 73 THR A N 1
ATOM 574 C CA . THR A 1 73 ? 4.668 -9.688 4.301 1 98.12 73 THR A CA 1
ATOM 575 C C . THR A 1 73 ? 5.562 -9.109 3.211 1 98.12 73 THR A C 1
ATOM 577 O O . THR A 1 73 ? 6.016 -9.836 2.32 1 98.12 73 THR A O 1
ATOM 580 N N . GLY A 1 74 ? 5.793 -7.816 3.285 1 97.94 74 GLY A N 1
ATOM 581 C CA . GLY A 1 74 ? 6.652 -7.18 2.301 1 97.94 74 GLY A CA 1
ATOM 582 C C . GLY A 1 74 ? 6.758 -5.676 2.482 1 97.94 74 GLY A C 1
ATOM 583 O O . GLY A 1 74 ? 6.617 -5.172 3.598 1 97.94 74 GLY A O 1
ATOM 584 N N . GLN A 1 75 ? 7.098 -5.047 1.429 1 96.81 75 GLN A N 1
ATOM 585 C CA . GLN A 1 75 ? 7.242 -3.596 1.397 1 96.81 75 GLN A CA 1
ATOM 586 C C . GLN A 1 75 ? 6.301 -2.973 0.368 1 96.81 75 GLN A C 1
ATOM 588 O O . GLN A 1 75 ? 6.137 -3.506 -0.732 1 96.81 75 GLN A O 1
ATOM 593 N N . MET A 1 76 ? 5.656 -1.882 0.785 1 96.31 76 MET A N 1
ATOM 594 C CA . MET A 1 76 ? 4.848 -1.13 -0.171 1 96.31 76 MET A CA 1
ATOM 595 C C . MET A 1 76 ? 5.723 -0.222 -1.027 1 96.31 76 MET A C 1
ATOM 597 O O . MET A 1 76 ? 6.309 0.737 -0.523 1 96.31 76 MET A O 1
ATOM 601 N N . GLN A 1 77 ? 5.75 -0.486 -2.27 1 93.69 77 GLN A N 1
ATOM 602 C CA . GLN A 1 77 ? 6.59 0.294 -3.17 1 93.69 77 GLN A CA 1
ATOM 603 C C . GLN A 1 77 ? 5.746 1.07 -4.176 1 93.69 77 GLN A C 1
ATOM 605 O O . GLN A 1 77 ? 4.699 0.593 -4.613 1 93.69 77 GLN A O 1
ATOM 610 N N . SER A 1 78 ? 6.18 2.277 -4.465 1 90.06 78 SER A N 1
ATOM 611 C CA . SER A 1 78 ? 5.5 3.088 -5.473 1 90.06 78 SER A CA 1
ATOM 612 C C . SER A 1 78 ? 6.363 3.266 -6.715 1 90.06 78 SER A C 1
ATOM 614 O O . SER A 1 78 ? 7.59 3.361 -6.617 1 90.06 78 SER A O 1
ATOM 616 N N . HIS A 1 79 ? 5.742 3.166 -7.855 1 83.12 79 HIS A N 1
ATOM 617 C CA . HIS A 1 79 ? 6.418 3.383 -9.133 1 83.12 79 HIS A CA 1
ATOM 618 C C . HIS A 1 79 ? 5.676 4.41 -9.977 1 83.12 79 HIS A C 1
ATOM 620 O O . HIS A 1 79 ? 4.441 4.438 -9.992 1 83.12 79 HIS A O 1
ATOM 626 N N . LYS A 1 80 ? 6.484 5.215 -10.555 1 79.06 80 LYS A N 1
ATOM 627 C CA . LYS A 1 80 ? 5.902 6.215 -11.445 1 79.06 80 LYS A CA 1
ATOM 628 C C . LYS A 1 80 ? 5.973 5.766 -12.898 1 79.06 80 LYS A C 1
ATOM 630 O O . LYS A 1 80 ? 6.945 5.129 -13.312 1 79.06 80 LYS A O 1
ATOM 635 N N . TYR A 1 81 ? 4.816 5.992 -13.57 1 75.06 81 TYR A N 1
ATOM 636 C CA . TYR A 1 81 ? 4.859 5.742 -15.008 1 75.06 81 TYR A CA 1
ATOM 637 C C . TYR A 1 81 ? 4.031 6.773 -15.766 1 75.06 81 TYR A C 1
ATOM 639 O O . TYR A 1 81 ? 3.182 7.449 -15.18 1 75.06 81 TYR A O 1
ATOM 647 N N . GLU A 1 82 ? 4.5 6.969 -16.984 1 75.62 82 GLU A N 1
ATOM 648 C CA . GLU A 1 82 ? 3.803 7.934 -17.828 1 75.62 82 GLU A CA 1
ATOM 649 C C . GLU A 1 82 ? 2.84 7.234 -18.781 1 75.62 82 GLU A C 1
ATOM 651 O O . GLU A 1 82 ? 3.189 6.223 -19.391 1 75.62 82 GLU A O 1
ATOM 656 N N . LYS A 1 83 ? 1.545 7.66 -18.719 1 71.81 83 LYS A N 1
ATOM 657 C CA . LYS A 1 83 ? 0.542 7.199 -19.688 1 71.81 83 LYS A CA 1
ATOM 658 C C . LYS A 1 83 ? -0.227 8.375 -20.281 1 71.81 83 LYS A C 1
ATOM 660 O O . LYS A 1 83 ? -0.818 9.172 -19.547 1 71.81 83 LYS A O 1
ATOM 665 N N . GLU A 1 84 ? -0.155 8.406 -21.625 1 77 84 GLU A N 1
ATOM 666 C CA . GLU A 1 84 ? -0.858 9.461 -22.359 1 77 84 GLU A CA 1
ATOM 667 C C . GLU A 1 84 ? -0.425 10.844 -21.875 1 77 84 GLU A C 1
ATOM 669 O O . GLU A 1 84 ? -1.263 11.719 -21.641 1 77 84 GLU A O 1
ATOM 674 N N . GLY A 1 85 ? 0.808 10.961 -21.5 1 76.25 85 GLY A N 1
ATOM 675 C CA . GLY A 1 85 ? 1.387 12.242 -21.125 1 76.25 85 GLY A CA 1
ATOM 676 C C . GLY A 1 85 ? 1.157 12.602 -19.672 1 76.25 85 GLY A C 1
ATOM 677 O O . GLY A 1 85 ? 1.521 13.695 -19.234 1 76.25 85 GLY A O 1
ATOM 678 N N . GLN A 1 86 ? 0.468 11.75 -19.078 1 74.19 86 GLN A N 1
ATOM 679 C CA . GLN A 1 86 ? 0.205 12.016 -17.656 1 74.19 86 GLN A CA 1
ATOM 680 C C . GLN A 1 86 ? 0.996 11.062 -16.766 1 74.19 86 GLN A C 1
ATOM 682 O O . GLN A 1 86 ? 1.16 9.883 -17.094 1 74.19 86 GLN A O 1
ATOM 687 N N . THR A 1 87 ? 1.537 11.609 -15.727 1 75.31 87 THR A N 1
ATOM 688 C CA . THR A 1 87 ? 2.285 10.82 -14.75 1 75.31 87 THR A CA 1
ATOM 689 C C . THR A 1 87 ? 1.338 10.078 -13.812 1 75.31 87 THR A C 1
ATOM 691 O O . THR A 1 87 ? 0.401 10.672 -13.273 1 75.31 87 THR A O 1
ATOM 694 N N . HIS A 1 88 ? 1.562 8.727 -13.836 1 73.75 88 HIS A N 1
ATOM 695 C CA . HIS A 1 88 ? 0.762 7.887 -12.953 1 73.75 88 HIS A CA 1
ATOM 696 C C . HIS A 1 88 ? 1.641 7.168 -11.93 1 73.75 88 HIS A C 1
ATOM 698 O O . HIS A 1 88 ? 2.832 6.957 -12.172 1 73.75 88 HIS A O 1
ATOM 704 N N . PHE A 1 89 ? 0.994 7.023 -10.727 1 75.06 89 PHE A N 1
ATOM 705 C CA . PHE A 1 89 ? 1.681 6.266 -9.688 1 75.06 89 PHE A CA 1
ATOM 706 C C . PHE A 1 89 ? 0.964 4.949 -9.414 1 75.06 89 PHE A C 1
ATOM 708 O O . PHE A 1 89 ? -0.267 4.887 -9.438 1 75.06 89 PHE A O 1
ATOM 715 N N . VAL A 1 90 ? 1.8 3.939 -9.281 1 82.75 90 VAL A N 1
ATOM 716 C CA . VAL A 1 90 ? 1.267 2.633 -8.914 1 82.75 90 VAL A CA 1
ATOM 717 C C . VAL A 1 90 ? 1.938 2.146 -7.629 1 82.75 90 VAL A C 1
ATOM 719 O O . VAL A 1 90 ? 3.154 2.281 -7.469 1 82.75 90 VAL A O 1
ATOM 722 N N . SER A 1 91 ? 1.111 1.668 -6.734 1 90.5 91 SER A N 1
ATOM 723 C CA . SER A 1 91 ? 1.632 1.079 -5.508 1 90.5 91 SER A CA 1
ATOM 724 C C . SER A 1 91 ? 1.525 -0.442 -5.531 1 90.5 91 SER A C 1
ATOM 726 O O . SER A 1 91 ? 0.482 -0.99 -5.895 1 90.5 91 SER A O 1
ATOM 728 N N . GLU A 1 92 ? 2.633 -1.069 -5.152 1 93.75 92 GLU A N 1
ATOM 729 C CA . GLU A 1 92 ? 2.67 -2.529 -5.133 1 93.75 92 GLU A CA 1
ATOM 730 C C . GLU A 1 92 ? 3.387 -3.045 -3.887 1 93.75 92 GLU A C 1
ATOM 732 O O . GLU A 1 92 ? 4.301 -2.393 -3.375 1 93.75 92 GLU A O 1
ATOM 737 N N . ILE A 1 93 ? 2.938 -4.215 -3.566 1 97.06 93 ILE A N 1
ATOM 738 C CA . ILE A 1 93 ? 3.641 -4.895 -2.482 1 97.06 93 ILE A CA 1
ATOM 739 C C . ILE A 1 93 ? 4.746 -5.777 -3.057 1 97.06 93 ILE A C 1
ATOM 741 O O . ILE A 1 93 ? 4.473 -6.727 -3.793 1 97.06 93 ILE A O 1
ATOM 745 N N . LEU A 1 94 ? 5.969 -5.418 -2.748 1 96.5 94 LEU A N 1
ATOM 746 C CA . LEU A 1 94 ? 7.07 -6.34 -2.994 1 96.5 94 LEU A CA 1
ATOM 747 C C . LEU A 1 94 ? 7.125 -7.418 -1.914 1 96.5 94 LEU A C 1
ATOM 749 O O . LEU A 1 94 ? 7.484 -7.133 -0.769 1 96.5 94 LEU A O 1
ATOM 753 N N . ILE A 1 95 ? 6.891 -8.617 -2.283 1 97.44 95 ILE A N 1
ATOM 754 C CA . ILE A 1 95 ? 6.707 -9.688 -1.31 1 97.44 95 ILE A CA 1
ATOM 755 C C . ILE A 1 95 ? 8.062 -10.117 -0.761 1 97.44 95 ILE A C 1
ATOM 757 O O . ILE A 1 95 ? 9 -10.359 -1.525 1 97.44 95 ILE A O 1
ATOM 761 N N . GLU A 1 96 ? 8.133 -10.203 0.527 1 96.5 96 GLU A N 1
ATOM 762 C CA . GLU A 1 96 ? 9.305 -10.742 1.214 1 96.5 96 GLU A CA 1
ATOM 763 C C . GLU A 1 96 ? 9.039 -12.148 1.743 1 96.5 96 GLU A C 1
ATOM 765 O O . GLU A 1 96 ? 9.945 -12.977 1.812 1 96.5 96 GLU A O 1
ATOM 770 N N . SER A 1 97 ? 7.809 -12.367 2.193 1 96.62 97 SER A N 1
ATOM 771 C CA . SER A 1 97 ? 7.379 -13.695 2.615 1 96.62 97 SER A CA 1
ATOM 772 C C . SER A 1 97 ? 5.914 -13.938 2.273 1 96.62 97 SER A C 1
ATOM 774 O O . SER A 1 97 ? 5.113 -13 2.248 1 96.62 97 SER A O 1
ATOM 776 N N . ILE A 1 98 ? 5.594 -15.164 2.053 1 95.62 98 ILE A N 1
ATOM 777 C CA . ILE A 1 98 ? 4.223 -15.539 1.734 1 95.62 98 ILE A CA 1
ATOM 778 C C . ILE A 1 98 ? 3.893 -16.891 2.379 1 95.62 98 ILE A C 1
ATOM 780 O O . ILE A 1 98 ? 4.723 -17.797 2.387 1 95.62 98 ILE A O 1
ATOM 784 N N . LYS A 1 99 ? 2.74 -16.969 2.959 1 93.94 99 LYS A N 1
ATOM 785 C CA . LYS A 1 99 ? 2.195 -18.203 3.5 1 93.94 99 LYS A CA 1
ATOM 786 C C . LYS A 1 99 ? 0.9 -18.594 2.793 1 93.94 99 LYS A C 1
ATOM 788 O O . LYS A 1 99 ? -0.016 -17.781 2.674 1 93.94 99 LYS A O 1
ATOM 793 N N . PHE A 1 100 ? 0.812 -19.75 2.291 1 90.56 100 PHE A N 1
ATOM 794 C CA . PHE A 1 100 ? -0.387 -20.266 1.649 1 90.56 100 PHE A CA 1
ATOM 795 C C . PHE A 1 100 ? -1.334 -20.875 2.682 1 90.56 100 PHE A C 1
ATOM 797 O O . PHE A 1 100 ? -0.973 -21.812 3.387 1 90.56 100 PHE A O 1
ATOM 804 N N . MET A 1 101 ? -2.457 -20.297 2.875 1 85.31 101 MET A N 1
ATOM 805 C CA . MET A 1 101 ? -3.314 -20.656 4.004 1 85.31 101 MET A CA 1
ATOM 806 C C . MET A 1 101 ? -4.492 -21.516 3.543 1 85.31 101 MET A C 1
ATOM 808 O O . MET A 1 101 ? -5.371 -21.844 4.34 1 85.31 101 MET A O 1
ATOM 812 N N . SER A 1 102 ? -4.715 -21.688 2.287 1 71.31 102 SER A N 1
ATOM 813 C CA . SER A 1 102 ? -5.773 -22.594 1.841 1 71.31 102 SER A CA 1
ATOM 814 C C . SER A 1 102 ? -5.352 -24.047 1.966 1 71.31 102 SER A C 1
ATOM 816 O O . SER A 1 102 ? -4.188 -24.391 1.73 1 71.31 102 SER A O 1
ATOM 818 N N . PRO A 1 103 ? -6.191 -24.969 2.682 1 56.28 103 PRO A N 1
ATOM 819 C CA . PRO A 1 103 ? -5.891 -26.391 2.762 1 56.28 103 PRO A CA 1
ATOM 820 C C . PRO A 1 103 ? -5.527 -27 1.407 1 56.28 103 PRO A C 1
ATOM 822 O O . PRO A 1 103 ? -6.227 -26.766 0.418 1 56.28 103 PRO A O 1
ATOM 825 N N . GLN A 1 104 ? -4.332 -26.812 0.922 1 50.03 104 GLN A N 1
ATOM 826 C CA . GLN A 1 104 ? -4.098 -27.672 -0.234 1 50.03 104 GLN A CA 1
ATOM 827 C C . GLN A 1 104 ? -4.633 -29.078 0.011 1 50.03 104 GLN A C 1
ATOM 829 O O . GLN A 1 104 ? -4.742 -29.516 1.158 1 50.03 104 GLN A O 1
ATOM 834 N N . ASN A 1 105 ? -5.402 -29.578 -0.852 1 46.5 105 ASN A N 1
ATOM 835 C CA . ASN A 1 105 ? -5.488 -31.016 -0.706 1 46.5 105 ASN A CA 1
ATOM 836 C C . ASN A 1 105 ? -4.199 -31.609 -0.136 1 46.5 105 ASN A C 1
ATOM 838 O O . ASN A 1 105 ? -3.111 -31.094 -0.407 1 46.5 105 ASN A O 1
ATOM 842 N N . LYS A 1 106 ? -4.211 -32.406 0.914 1 42.59 106 LYS A N 1
ATOM 843 C CA . LYS A 1 106 ? -3.285 -33.125 1.784 1 42.59 106 LYS A CA 1
ATOM 844 C C . LYS A 1 106 ? -2.027 -33.531 1.026 1 42.59 106 LYS A C 1
ATOM 846 O O . LYS A 1 106 ? -1.261 -34.375 1.498 1 42.59 106 LYS A O 1
ATOM 851 N N . ASP A 1 107 ? -1.535 -33.375 -0.128 1 40.5 107 ASP A N 1
ATOM 852 C CA . ASP A 1 107 ? -0.207 -33.969 0.013 1 40.5 107 ASP A CA 1
ATOM 853 C C . ASP A 1 107 ? 0.69 -33.094 0.887 1 40.5 107 ASP A C 1
ATOM 855 O O . ASP A 1 107 ? 0.627 -31.859 0.818 1 40.5 107 ASP A O 1
ATOM 859 N N . LYS A 1 108 ? 1.403 -33.562 2 1 37.69 108 LYS A N 1
ATOM 860 C CA . LYS A 1 108 ? 2.078 -33.281 3.266 1 37.69 108 LYS A CA 1
ATOM 861 C C . LYS A 1 108 ? 3.057 -32.125 3.121 1 37.69 108 LYS A C 1
ATOM 863 O O . LYS A 1 108 ? 3.76 -31.766 4.07 1 37.69 108 LYS A O 1
ATOM 868 N N . ASN A 1 109 ? 3.785 -31.703 2.129 1 36.38 109 ASN A N 1
ATOM 869 C CA . ASN A 1 109 ? 5.043 -31.078 2.518 1 36.38 109 ASN A CA 1
ATOM 870 C C . ASN A 1 109 ? 4.848 -29.609 2.898 1 36.38 109 ASN A C 1
ATOM 872 O O . ASN A 1 109 ? 4.453 -28.797 2.062 1 36.38 109 ASN A O 1
ATOM 876 N N . ASP A 1 110 ? 4.402 -29.406 4.137 1 39.34 110 ASP A N 1
ATOM 877 C CA . ASP A 1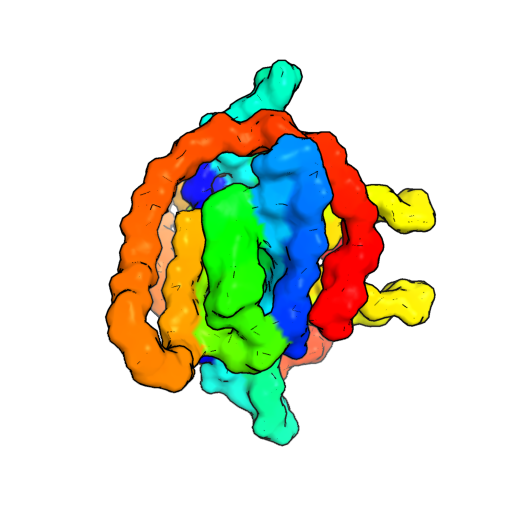 110 ? 4.383 -28.109 4.805 1 39.34 110 ASP A CA 1
ATOM 878 C C . ASP A 1 110 ? 5.617 -27.297 4.449 1 39.34 110 ASP A C 1
ATOM 880 O O . ASP A 1 110 ? 6.695 -27.5 5.016 1 39.34 110 ASP A O 1
ATOM 884 N N . LEU A 1 111 ? 5.895 -26.875 3.271 1 36.25 111 LEU A N 1
ATOM 885 C CA . LEU A 1 111 ? 7.082 -26.062 3.033 1 36.25 111 LEU A CA 1
ATOM 886 C C . LEU A 1 111 ? 6.957 -24.703 3.711 1 36.25 111 LEU A C 1
ATOM 888 O O . LEU A 1 111 ? 6.148 -23.875 3.297 1 36.25 111 LEU A O 1
ATOM 892 N N . LEU A 1 112 ? 6.938 -24.703 4.965 1 38.78 112 LEU A N 1
ATOM 893 C CA . LEU A 1 112 ? 7.297 -23.453 5.617 1 38.78 112 LEU A CA 1
ATOM 894 C C . LEU A 1 112 ? 8.461 -22.781 4.898 1 38.78 112 LEU A C 1
ATOM 896 O O . LEU A 1 112 ? 9.562 -23.344 4.828 1 38.78 112 LEU A O 1
ATOM 900 N N . PHE A 1 113 ? 8.188 -22.016 3.902 1 41.53 113 PHE A N 1
ATOM 901 C CA . PHE A 1 113 ? 9.32 -21.312 3.307 1 41.53 113 PHE A CA 1
ATOM 902 C C . PHE A 1 113 ? 10.109 -20.562 4.367 1 41.53 113 PHE A C 1
ATOM 904 O O . PHE A 1 113 ? 9.523 -19.953 5.266 1 41.53 113 PHE A O 1
ATOM 911 N N . GLU A 1 114 ? 11.266 -20.984 4.629 1 39.41 114 GLU A N 1
ATOM 912 C CA . GLU A 1 114 ? 12.289 -20.266 5.383 1 39.41 114 GLU A CA 1
ATOM 913 C C . GLU A 1 114 ? 12.477 -18.844 4.855 1 39.41 114 GLU A C 1
ATOM 915 O O . GLU A 1 114 ? 12.352 -18.609 3.654 1 39.41 114 GLU A O 1
ATOM 920 N N . PRO A 1 115 ? 12.422 -17.906 5.707 1 39.22 115 PRO A N 1
ATOM 921 C CA . PRO A 1 115 ? 12.805 -16.562 5.27 1 39.22 115 PRO A CA 1
ATOM 922 C C . PRO A 1 115 ? 14 -16.562 4.316 1 39.22 115 PRO A C 1
ATOM 924 O O . PRO A 1 115 ? 15.023 -17.188 4.613 1 39.22 115 PRO A O 1
ATOM 927 N N . PHE A 1 116 ? 13.805 -16.641 3.076 1 38.81 116 PHE A N 1
ATOM 928 C CA . PHE A 1 116 ? 15 -16.516 2.248 1 38.81 116 PHE A CA 1
ATOM 929 C C . PHE A 1 116 ? 15.719 -15.203 2.539 1 38.81 116 PHE A C 1
ATOM 931 O O . PHE A 1 116 ? 15.086 -14.172 2.773 1 38.81 116 PHE A O 1
ATOM 938 N N . PRO A 1 117 ? 16.891 -15.281 2.854 1 36.59 117 PRO A N 1
ATOM 939 C CA . PRO A 1 117 ? 17.641 -14.031 2.955 1 36.59 117 PRO A CA 1
ATOM 940 C C . PRO A 1 117 ? 17.516 -13.164 1.701 1 36.59 117 PRO A C 1
ATOM 942 O O . PRO A 1 117 ? 17.469 -13.695 0.587 1 36.59 117 PRO A O 1
ATOM 945 N N . LEU A 1 118 ? 16.859 -11.953 1.772 1 37.81 118 LEU A N 1
ATOM 946 C CA . LEU A 1 118 ? 16.875 -10.969 0.693 1 37.81 118 LEU A CA 1
ATOM 947 C C . LEU A 1 118 ? 18.219 -10.969 -0.026 1 37.81 118 LEU A C 1
ATOM 949 O O . LEU A 1 118 ? 19.219 -10.477 0.509 1 37.81 118 LEU A O 1
ATOM 953 N N . GLU A 1 119 ? 18.656 -12.016 -0.518 1 36.34 119 GLU A N 1
ATOM 954 C CA . GLU A 1 119 ? 19.766 -11.648 -1.392 1 36.34 119 GLU A CA 1
ATOM 955 C C . GLU A 1 119 ? 19.391 -10.469 -2.283 1 36.34 119 GLU A C 1
ATOM 957 O O . GLU A 1 119 ? 18.328 -10.461 -2.908 1 36.34 119 GLU A O 1
ATOM 962 N N . HIS A 1 120 ? 19.891 -9.273 -2.031 1 34.69 120 HIS A N 1
ATOM 963 C CA . HIS A 1 120 ? 19.859 -7.992 -2.725 1 34.69 120 HIS A CA 1
ATOM 964 C C . HIS A 1 120 ? 20.062 -8.172 -4.227 1 34.69 120 HIS A C 1
ATOM 966 O O . HIS A 1 120 ? 21.172 -7.961 -4.734 1 34.69 120 HIS A O 1
ATOM 972 N N . SER A 1 121 ? 19.781 -9.242 -4.773 1 34.94 121 SER A N 1
ATOM 973 C CA . SER A 1 121 ? 19.953 -9.148 -6.219 1 34.94 121 SER A CA 1
ATOM 974 C C . SER A 1 121 ? 18.875 -8.273 -6.852 1 34.94 121 SER A C 1
ATOM 976 O O . SER A 1 121 ? 17.875 -8.789 -7.371 1 34.94 121 SER A O 1
ATOM 978 N N . GLN A 1 122 ? 18.406 -7.273 -6.316 1 37.78 122 GLN A N 1
ATOM 979 C CA . GLN A 1 122 ? 17.469 -6.34 -6.906 1 37.78 122 GLN A CA 1
ATOM 980 C C . GLN A 1 122 ? 17.984 -5.777 -8.227 1 37.78 122 GLN A C 1
ATOM 982 O O . GLN A 1 122 ? 17.297 -5.016 -8.906 1 37.78 122 GLN A O 1
ATOM 987 N N . ASN A 1 123 ? 19.266 -5.828 -8.438 1 34.69 123 ASN A N 1
ATOM 988 C CA . ASN A 1 123 ? 19.812 -5.145 -9.609 1 34.69 123 ASN A CA 1
ATOM 989 C C . ASN A 1 123 ? 19.359 -5.809 -10.906 1 34.69 123 ASN A C 1
ATOM 991 O O . ASN A 1 123 ? 19.312 -5.16 -11.953 1 34.69 123 ASN A O 1
ATOM 995 N N . ALA A 1 124 ? 19.25 -7.066 -10.969 1 35.78 124 ALA A N 1
ATOM 996 C CA . ALA A 1 124 ? 19.078 -7.688 -12.281 1 35.78 124 ALA A CA 1
ATOM 997 C C . ALA A 1 124 ? 17.672 -7.465 -12.82 1 35.78 124 ALA A C 1
ATOM 999 O O . ALA A 1 124 ? 17.391 -7.746 -13.984 1 35.78 124 ALA A O 1
ATOM 1000 N N . PHE A 1 125 ? 16.734 -7.172 -12.086 1 34.5 125 PHE A N 1
ATOM 1001 C CA . PHE A 1 125 ? 15.344 -7.145 -12.539 1 34.5 125 PHE A CA 1
ATOM 1002 C C . PHE A 1 125 ? 14.992 -5.781 -13.117 1 34.5 125 PHE A C 1
ATOM 1004 O O . PHE A 1 125 ? 13.828 -5.512 -13.422 1 34.5 125 PHE A O 1
ATOM 1011 N N . LYS A 1 126 ? 15.781 -4.809 -13.031 1 34.97 126 LYS A N 1
ATOM 1012 C CA . LYS A 1 126 ? 15.422 -3.512 -13.594 1 34.97 126 LYS A CA 1
ATOM 1013 C C . LYS A 1 126 ? 14.93 -3.658 -15.031 1 34.97 126 LYS A C 1
ATOM 1015 O O . LYS A 1 126 ? 14.156 -2.83 -15.516 1 34.97 126 LYS A O 1
ATOM 1020 N N . ASP A 1 127 ? 15.398 -4.664 -15.641 1 32.69 127 ASP A N 1
ATOM 1021 C CA . ASP A 1 127 ? 15.164 -4.664 -17.078 1 32.69 127 ASP A CA 1
ATOM 1022 C C . ASP A 1 127 ? 13.883 -5.414 -17.438 1 32.69 127 ASP A C 1
ATOM 1024 O O . ASP A 1 127 ? 13.664 -5.781 -18.594 1 32.69 127 ASP A O 1
ATOM 1028 N N . ILE A 1 128 ? 13.375 -6.078 -16.5 1 36.47 128 ILE A N 1
ATOM 1029 C CA . ILE A 1 128 ? 12.133 -6.637 -17.016 1 36.47 128 ILE A CA 1
ATOM 1030 C C . ILE A 1 128 ? 11.094 -5.527 -17.156 1 36.47 128 ILE A C 1
ATOM 1032 O O . ILE A 1 128 ? 10.57 -5.016 -16.156 1 36.47 128 ILE A O 1
ATOM 1036 N N . ASN A 1 129 ? 11.008 -4.758 -18.047 1 32.16 129 ASN A N 1
ATOM 1037 C CA . ASN A 1 129 ? 9.984 -3.795 -18.453 1 32.16 129 ASN A CA 1
ATOM 1038 C C . ASN A 1 129 ? 8.617 -4.453 -18.578 1 32.16 129 ASN A C 1
ATOM 1040 O O . ASN A 1 129 ? 8.25 -4.93 -19.656 1 32.16 129 ASN A O 1
ATOM 1044 N N . VAL A 1 130 ? 8.141 -5.16 -17.578 1 35.34 130 VAL A N 1
ATOM 1045 C CA . VAL A 1 130 ? 6.734 -5.527 -17.719 1 35.34 130 VAL A CA 1
ATOM 1046 C C . VAL A 1 130 ? 5.906 -4.293 -18.062 1 35.34 130 VAL A C 1
ATOM 1048 O O . VAL A 1 130 ? 6.004 -3.266 -17.375 1 35.34 130 VAL A O 1
ATOM 1051 N N . GLN A 1 131 ? 5.469 -4.121 -19.125 1 32.81 131 GLN A N 1
ATOM 1052 C CA . GLN A 1 131 ? 4.582 -3.031 -19.531 1 32.81 131 GLN A CA 1
ATOM 1053 C C . GLN A 1 131 ? 3.521 -2.766 -18.469 1 32.81 131 GLN A C 1
ATOM 1055 O O . GLN A 1 131 ? 2.805 -3.682 -18.047 1 32.81 131 GLN A O 1
ATOM 1060 N N . ASN A 1 132 ? 3.707 -1.867 -17.578 1 37.12 132 ASN A N 1
ATOM 1061 C CA . ASN A 1 132 ? 2.924 -1.265 -16.5 1 37.12 132 ASN A CA 1
ATOM 1062 C C . ASN A 1 132 ? 1.428 -1.347 -16.797 1 37.12 132 ASN A C 1
ATOM 1064 O O . ASN A 1 132 ? 0.61 -1.201 -15.883 1 37.12 132 ASN A O 1
ATOM 1068 N N . ASN A 1 133 ? 1.038 -1.519 -18.031 1 37.44 133 ASN A N 1
ATOM 1069 C CA . ASN A 1 133 ? -0.367 -1.528 -18.422 1 37.44 133 ASN A CA 1
ATOM 1070 C C . ASN A 1 133 ? -1.084 -2.773 -17.906 1 37.44 133 ASN A C 1
ATOM 1072 O O . ASN A 1 133 ? -2.305 -2.768 -17.734 1 37.44 133 ASN A O 1
ATOM 1076 N N . ASP A 1 134 ? -0.387 -3.783 -17.797 1 38.78 134 ASP A N 1
ATOM 1077 C CA . ASP A 1 134 ? -1.021 -5.078 -17.578 1 38.78 134 ASP A CA 1
ATOM 1078 C C . ASP A 1 134 ? -1.479 -5.234 -16.125 1 38.78 134 ASP A C 1
ATOM 1080 O O . ASP A 1 134 ? -2.275 -6.121 -15.82 1 38.78 134 ASP A O 1
ATOM 1084 N N . ILE A 1 135 ? -0.872 -4.566 -15.32 1 39.62 135 ILE A N 1
ATOM 1085 C CA . ILE A 1 135 ? -1.252 -4.723 -13.922 1 39.62 135 ILE A CA 1
ATOM 1086 C C . ILE A 1 135 ? -2.729 -4.371 -13.742 1 39.62 135 ILE A C 1
ATOM 1088 O O . ILE A 1 135 ? -3.428 -4.988 -12.938 1 39.62 135 ILE A O 1
ATOM 1092 N N . TYR A 1 136 ? -3.219 -3.381 -14.531 1 40.44 136 TYR A N 1
ATOM 1093 C CA . TYR A 1 136 ? -4.621 -2.998 -14.398 1 40.44 136 TYR A CA 1
ATOM 1094 C C . TYR A 1 136 ? -5.539 -4.109 -14.883 1 40.44 136 TYR A C 1
ATOM 1096 O O . TYR A 1 136 ? -6.746 -4.09 -14.617 1 40.44 136 TYR A O 1
ATOM 1104 N N . GLU A 1 137 ? -4.953 -4.938 -15.672 1 37.38 137 GLU A N 1
ATOM 1105 C CA . GLU A 1 137 ? -5.793 -6.004 -16.203 1 37.38 137 GLU A CA 1
ATOM 1106 C C . GLU A 1 137 ? -5.992 -7.117 -15.18 1 37.38 137 GLU A C 1
ATOM 1108 O O . GLU A 1 137 ? -6.746 -8.062 -15.422 1 37.38 137 GLU A O 1
ATOM 1113 N N . ILE A 1 138 ? -5.25 -7.051 -14.188 1 38.62 138 ILE A N 1
ATOM 1114 C CA . ILE A 1 138 ? -5.383 -8.164 -13.258 1 38.62 138 ILE A CA 1
ATOM 1115 C C . ILE A 1 138 ? -6.59 -7.941 -12.344 1 38.62 138 ILE A C 1
ATOM 1117 O O . ILE A 1 138 ? -7 -8.844 -11.617 1 38.62 138 ILE A O 1
ATOM 1121 N N . VAL A 1 139 ? -7.211 -6.816 -12.289 1 38.53 139 VAL A N 1
ATOM 1122 C CA . VAL A 1 139 ? -8.445 -6.742 -11.516 1 38.53 139 VAL A CA 1
ATOM 1123 C C . VAL A 1 139 ? -9.586 -7.371 -12.305 1 38.53 139 VAL A C 1
ATOM 1125 O O . VAL A 1 139 ? -9.734 -7.117 -13.508 1 38.53 139 VAL A O 1
ATOM 1128 N N . MET B 1 1 ? -10.047 -9.18 7.676 1 88 1 MET B N 1
ATOM 1129 C CA . MET B 1 1 ? -8.766 -9.727 7.246 1 88 1 MET B CA 1
ATOM 1130 C C . MET B 1 1 ? -7.617 -8.789 7.617 1 88 1 MET B C 1
ATOM 1132 O O . MET B 1 1 ? -7.828 -7.59 7.797 1 88 1 MET B O 1
ATOM 1136 N N . ILE B 1 2 ? -6.441 -9.438 7.805 1 93.94 2 ILE B N 1
ATOM 1137 C 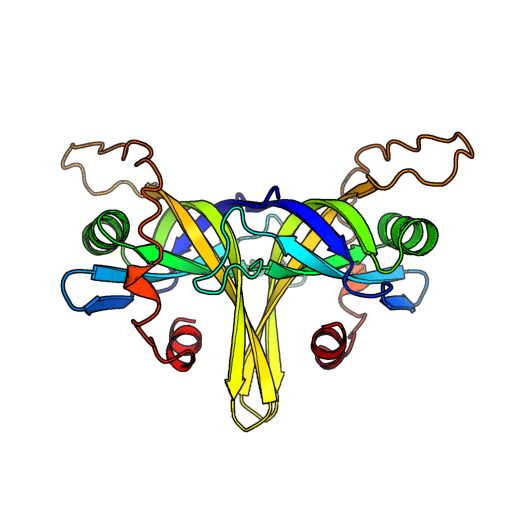CA . ILE B 1 2 ? -5.273 -8.695 8.258 1 93.94 2 ILE B CA 1
ATOM 1138 C C . ILE B 1 2 ? -4.836 -7.715 7.168 1 93.94 2 ILE B C 1
ATOM 1140 O O . ILE B 1 2 ? -4.707 -8.086 6 1 93.94 2 ILE B O 1
ATOM 1144 N N . ASN B 1 3 ? -4.664 -6.496 7.508 1 97.25 3 ASN B N 1
ATOM 1145 C CA . ASN B 1 3 ? -4.164 -5.398 6.691 1 97.25 3 ASN B CA 1
ATOM 1146 C C . ASN B 1 3 ? -3.467 -4.34 7.539 1 97.25 3 ASN B C 1
ATOM 1148 O O . ASN B 1 3 ? -4.121 -3.447 8.086 1 97.25 3 ASN B O 1
ATOM 1152 N N . ASN B 1 4 ? -2.184 -4.469 7.621 1 98 4 ASN B N 1
ATOM 1153 C CA . ASN B 1 4 ? -1.406 -3.576 8.477 1 98 4 ASN B CA 1
ATOM 1154 C C . ASN B 1 4 ? -0.141 -3.09 7.777 1 98 4 ASN B C 1
ATOM 1156 O O . ASN B 1 4 ? 0.561 -3.877 7.137 1 98 4 ASN B O 1
ATOM 1160 N N . ILE B 1 5 ? 0.065 -1.785 7.906 1 98.31 5 ILE B N 1
ATOM 1161 C CA . ILE B 1 5 ? 1.275 -1.211 7.328 1 98.31 5 ILE B CA 1
ATOM 1162 C C . ILE B 1 5 ? 1.938 -0.278 8.344 1 98.31 5 ILE B C 1
ATOM 1164 O O . ILE B 1 5 ? 1.252 0.42 9.094 1 98.31 5 ILE B O 1
ATOM 1168 N N . VAL B 1 6 ? 3.238 -0.284 8.375 1 98.31 6 VAL B N 1
ATOM 1169 C CA . VAL B 1 6 ? 4.062 0.604 9.188 1 98.31 6 VAL B CA 1
ATOM 1170 C C . VAL B 1 6 ? 5.129 1.263 8.32 1 98.31 6 VAL B C 1
ATOM 1172 O O . VAL B 1 6 ? 5.891 0.576 7.633 1 98.31 6 VAL B O 1
ATOM 1175 N N . ILE B 1 7 ? 5.109 2.547 8.367 1 97.88 7 ILE B N 1
ATOM 1176 C CA . ILE B 1 7 ? 6.125 3.234 7.578 1 97.88 7 ILE B CA 1
ATOM 1177 C C . ILE B 1 7 ? 6.75 4.359 8.406 1 97.88 7 ILE B C 1
ATOM 1179 O O . ILE B 1 7 ? 6.145 4.836 9.367 1 97.88 7 ILE B O 1
ATOM 1183 N N . VAL B 1 8 ? 7.914 4.703 8.016 1 97.31 8 VAL B N 1
ATOM 1184 C CA . VAL B 1 8 ? 8.602 5.906 8.469 1 97.31 8 VAL B CA 1
ATOM 1185 C C . VAL B 1 8 ? 9.148 6.676 7.27 1 97.31 8 VAL B C 1
ATOM 1187 O O . VAL B 1 8 ? 9.773 6.094 6.383 1 97.31 8 VAL B O 1
ATOM 1190 N N . GLY B 1 9 ? 8.828 7.898 7.25 1 96.75 9 GLY B N 1
ATOM 1191 C CA . GLY B 1 9 ? 9.297 8.727 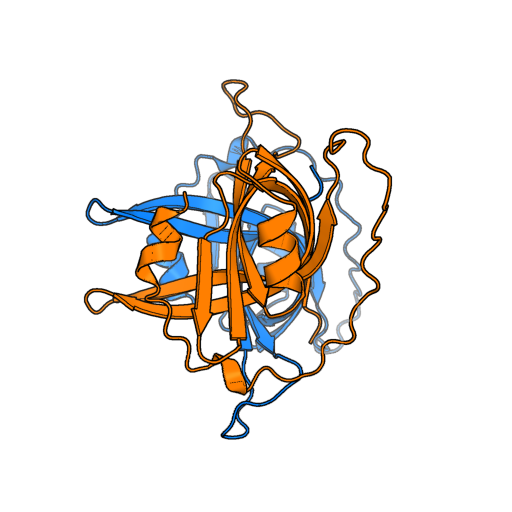6.152 1 96.75 9 GLY B CA 1
ATOM 1192 C C . GLY B 1 9 ? 9.016 10.203 6.355 1 96.75 9 GLY B C 1
ATOM 1193 O O . GLY B 1 9 ? 8.672 10.625 7.465 1 96.75 9 GLY B O 1
ATOM 1194 N N . ARG B 1 10 ? 9.219 10.938 5.281 1 95.69 10 ARG B N 1
ATOM 1195 C CA . ARG B 1 10 ? 9.078 12.391 5.375 1 95.69 10 ARG B CA 1
ATOM 1196 C C . ARG B 1 10 ? 7.961 12.891 4.457 1 95.69 10 ARG B C 1
ATOM 1198 O O . ARG B 1 10 ? 7.82 12.406 3.33 1 95.69 10 ARG B O 1
ATOM 1205 N N . LEU B 1 11 ? 7.246 13.859 4.969 1 96.06 11 LEU B N 1
ATOM 1206 C CA . LEU B 1 11 ? 6.242 14.492 4.117 1 96.06 11 LEU B CA 1
ATOM 1207 C C . LEU B 1 11 ? 6.895 15.195 2.932 1 96.06 11 LEU B C 1
ATOM 1209 O O . LEU B 1 11 ? 7.898 15.891 3.096 1 96.06 11 LEU B O 1
ATOM 1213 N N . THR B 1 12 ? 6.328 14.992 1.802 1 95.75 12 THR B N 1
ATOM 1214 C CA . THR B 1 12 ? 6.879 15.609 0.602 1 95.75 12 THR B CA 1
ATOM 1215 C C . THR B 1 12 ? 6.434 17.062 0.49 1 95.75 12 THR B C 1
ATOM 1217 O O . THR B 1 12 ? 7.129 17.891 -0.111 1 95.75 12 THR B O 1
ATOM 1220 N N . LYS B 1 13 ? 5.242 17.344 0.931 1 96.12 13 LYS B N 1
ATOM 1221 C CA . LYS B 1 13 ? 4.613 18.656 0.951 1 96.12 13 LYS B CA 1
ATOM 1222 C C . LYS B 1 13 ? 3.752 18.844 2.195 1 96.12 13 LYS B C 1
ATOM 1224 O O . LYS B 1 13 ? 3.523 17.891 2.941 1 96.12 13 LYS B O 1
ATOM 1229 N N . ASP B 1 14 ? 3.379 20.062 2.348 1 95.62 14 ASP B N 1
ATOM 1230 C CA . ASP B 1 14 ? 2.434 20.312 3.434 1 95.62 14 ASP B CA 1
ATOM 1231 C C . ASP B 1 14 ? 1.145 19.516 3.23 1 95.62 14 ASP B C 1
ATOM 1233 O O . ASP B 1 14 ? 0.675 19.359 2.102 1 95.62 14 ASP B O 1
ATOM 1237 N N . PRO B 1 15 ? 0.572 19.062 4.324 1 96.56 15 PRO B N 1
ATOM 1238 C CA . PRO B 1 15 ? -0.69 18.328 4.188 1 96.56 15 PRO B CA 1
ATOM 1239 C C . PRO B 1 15 ? -1.812 19.203 3.615 1 96.56 15 PRO B C 1
ATOM 1241 O O . PRO B 1 15 ? -1.854 20.406 3.865 1 96.56 15 PRO B O 1
ATOM 1244 N N . LYS B 1 16 ? -2.648 18.562 2.852 1 95.5 16 LYS B N 1
ATOM 1245 C CA . LYS B 1 16 ? -3.893 19.203 2.422 1 95.5 16 LYS B CA 1
ATOM 1246 C C . LYS B 1 16 ? -5.027 18.906 3.398 1 95.5 16 LYS B C 1
ATOM 1248 O O . LYS B 1 16 ? -5.277 17.734 3.729 1 95.5 16 LYS B O 1
ATOM 1253 N N . ILE B 1 17 ? -5.656 19.984 3.768 1 93.94 17 ILE B N 1
ATOM 1254 C CA . ILE B 1 17 ? -6.695 19.859 4.781 1 93.94 17 ILE B CA 1
ATOM 1255 C C . ILE B 1 17 ? -8.055 20.172 4.164 1 93.94 17 ILE B C 1
ATOM 1257 O O . ILE B 1 17 ? -8.219 21.172 3.467 1 93.94 17 ILE B O 1
ATOM 1261 N N . TYR B 1 18 ? -8.945 19.266 4.418 1 91.44 18 TYR B N 1
ATOM 1262 C CA . TYR B 1 18 ? -10.336 19.453 4.004 1 91.44 18 TYR B CA 1
ATOM 1263 C C . TYR B 1 18 ? -11.258 19.484 5.215 1 91.44 18 TYR B C 1
ATOM 1265 O O . TYR B 1 18 ? -11.242 18.578 6.043 1 91.44 18 TYR B O 1
ATOM 1273 N N . ASP B 1 19 ? -11.992 20.609 5.371 1 86.75 19 ASP B N 1
ATOM 1274 C CA . ASP B 1 19 ? -12.906 20.797 6.492 1 86.75 19 ASP B CA 1
ATOM 1275 C C . ASP B 1 19 ? -14.359 20.812 6.02 1 86.75 19 ASP B C 1
ATOM 1277 O O . ASP B 1 19 ? -14.766 21.672 5.242 1 86.75 19 ASP B O 1
ATOM 1281 N N . LYS B 1 20 ? -15.094 19.641 6.191 1 76.44 20 LYS B N 1
ATOM 1282 C CA . LYS B 1 20 ? -16.516 19.641 5.863 1 76.44 20 LYS B CA 1
ATOM 1283 C C . LYS B 1 20 ? -17.359 19.172 7.051 1 76.44 20 LYS B C 1
ATOM 1285 O O . LYS B 1 20 ? -17.156 18.078 7.566 1 76.44 20 LYS B O 1
ATOM 1290 N N . GLU B 1 21 ? -18.422 19.969 7.219 1 74.5 21 GLU B N 1
ATOM 1291 C CA . GLU B 1 21 ? -19.469 19.672 8.188 1 74.5 21 GLU B CA 1
ATOM 1292 C C . GLU B 1 21 ? -18.906 19 9.43 1 74.5 21 GLU B C 1
ATOM 1294 O O . GLU B 1 21 ? -19.406 17.953 9.867 1 74.5 21 GLU B O 1
ATOM 1299 N N . GLU B 1 22 ? -17.859 19.391 9.922 1 70.44 22 GLU B N 1
ATOM 1300 C CA . GLU B 1 22 ? -17.281 18.984 11.195 1 70.44 22 GLU B CA 1
ATOM 1301 C C . GLU B 1 22 ? -16.391 17.75 11.039 1 70.44 22 GLU B C 1
ATOM 1303 O O . GLU B 1 22 ? -16.109 17.062 12.008 1 70.44 22 GLU B O 1
ATOM 1308 N N . LYS B 1 23 ? -16.219 17.375 9.828 1 85.25 23 LYS B N 1
ATOM 1309 C CA . LYS B 1 23 ? -15.273 16.281 9.602 1 85.25 23 LYS B CA 1
ATOM 1310 C C . LYS B 1 23 ? -14.016 16.766 8.898 1 85.25 23 LYS B C 1
ATOM 1312 O O . LYS B 1 23 ? -14.094 17.375 7.82 1 85.25 23 LYS B O 1
ATOM 1317 N N . LYS B 1 24 ? -12.977 16.641 9.609 1 93.5 24 LYS B N 1
ATOM 1318 C CA . LYS B 1 24 ? -11.695 17.078 9.07 1 93.5 24 LYS B CA 1
ATOM 1319 C C . LYS B 1 24 ? -10.938 15.922 8.43 1 93.5 24 LYS B C 1
ATOM 1321 O O . LYS B 1 24 ? -10.922 14.812 8.961 1 93.5 24 LYS B O 1
ATOM 1326 N N . LEU B 1 25 ? -10.469 16.188 7.207 1 94.56 25 LEU B N 1
ATOM 1327 C CA . LEU B 1 25 ? -9.664 15.227 6.449 1 94.56 25 LEU B CA 1
ATOM 1328 C C . LEU B 1 25 ? -8.297 15.812 6.109 1 94.56 25 LEU B C 1
ATOM 1330 O O . LEU B 1 25 ? -8.203 16.953 5.66 1 94.56 25 LEU B O 1
ATOM 1334 N N . ALA B 1 26 ? -7.281 15.07 6.414 1 96.12 26 ALA B N 1
ATOM 1335 C CA . ALA B 1 26 ? -5.93 15.445 6.004 1 96.12 26 ALA B CA 1
ATOM 1336 C C . ALA B 1 26 ? -5.352 14.422 5.035 1 96.12 26 ALA B C 1
ATOM 1338 O O . ALA B 1 26 ? -5.457 13.211 5.262 1 96.12 26 ALA B O 1
ATOM 1339 N N . THR B 1 27 ? -4.801 14.883 3.949 1 95.75 27 THR B N 1
ATOM 1340 C CA . THR B 1 27 ? -4.102 14.023 3.002 1 95.75 27 THR B CA 1
ATOM 1341 C C . THR B 1 27 ? -2.684 14.523 2.754 1 95.75 27 THR B C 1
ATOM 1343 O O . THR B 1 27 ? -2.445 15.734 2.729 1 95.75 27 THR B O 1
ATOM 1346 N N . PHE B 1 28 ? -1.752 13.602 2.613 1 95.31 28 PHE B N 1
ATOM 1347 C CA . PHE B 1 28 ? -0.363 13.945 2.34 1 95.31 28 PHE B CA 1
ATOM 1348 C C . PHE B 1 28 ? 0.401 12.742 1.8 1 95.31 28 PHE B C 1
ATOM 1350 O O . PHE B 1 28 ? -0.117 11.625 1.792 1 95.31 28 PHE B O 1
ATOM 1357 N N . CYS B 1 29 ? 1.514 13.078 1.318 1 96.25 29 CYS B N 1
ATOM 1358 C CA . CYS B 1 29 ? 2.383 12.047 0.761 1 96.25 29 CYS B CA 1
ATOM 1359 C C . CYS B 1 29 ? 3.652 11.898 1.591 1 96.25 29 CYS B C 1
ATOM 1361 O O . CYS B 1 29 ? 4.246 12.891 2.008 1 96.25 29 CYS B O 1
ATOM 1363 N N . VAL B 1 30 ? 4.004 10.695 1.814 1 96.31 30 VAL B N 1
ATOM 1364 C CA . VAL B 1 30 ? 5.207 10.406 2.586 1 96.31 30 VAL B CA 1
ATOM 1365 C C . VAL B 1 30 ? 6.25 9.742 1.688 1 96.31 30 VAL B C 1
ATOM 1367 O O . VAL B 1 30 ? 5.961 8.75 1.017 1 96.31 30 VAL B O 1
ATOM 1370 N N . ALA B 1 31 ? 7.398 10.328 1.661 1 95.75 31 ALA B N 1
ATOM 1371 C CA . ALA B 1 31 ? 8.555 9.727 0.996 1 95.75 31 ALA B CA 1
ATOM 1372 C C . ALA B 1 31 ? 9.273 8.75 1.924 1 95.75 31 ALA B C 1
ATOM 1374 O O . ALA B 1 31 ? 9.758 9.141 2.986 1 95.75 31 ALA B O 1
ATOM 1375 N N . VAL B 1 32 ? 9.312 7.531 1.523 1 95.69 32 VAL B N 1
ATOM 1376 C CA . VAL B 1 32 ? 9.969 6.484 2.299 1 95.69 32 VAL B CA 1
ATOM 1377 C C . VAL B 1 32 ? 11.211 5.996 1.56 1 95.69 32 VAL B C 1
ATOM 1379 O O . VAL B 1 32 ? 11.109 5.355 0.511 1 95.69 32 VAL B O 1
ATOM 1382 N N . SER B 1 33 ? 12.32 6.262 2.121 1 91.69 33 SER B N 1
ATOM 1383 C CA . SER B 1 33 ? 13.578 5.902 1.466 1 91.69 33 SER B CA 1
ATOM 1384 C C . SER B 1 33 ? 13.852 4.406 1.591 1 91.69 33 SER B C 1
ATOM 1386 O O . SER B 1 33 ? 13.633 3.816 2.648 1 91.69 33 SER B O 1
ATOM 1388 N N . ARG B 1 34 ? 14.312 3.908 0.513 1 85.62 34 ARG B N 1
ATOM 1389 C CA . ARG B 1 34 ? 14.711 2.508 0.547 1 85.62 34 ARG B CA 1
ATOM 1390 C C . ARG B 1 34 ? 16.125 2.359 1.099 1 85.62 34 ARG B C 1
ATOM 1392 O O . ARG B 1 34 ? 16.859 3.344 1.211 1 85.62 34 ARG B O 1
ATOM 1399 N N . ASN B 1 35 ? 16.438 1.165 1.537 1 76.81 35 ASN B N 1
ATOM 1400 C CA . ASN B 1 35 ? 17.703 0.926 2.211 1 76.81 35 ASN B CA 1
ATOM 1401 C C . ASN B 1 35 ? 18.859 0.843 1.215 1 76.81 35 ASN B C 1
ATOM 1403 O O . ASN B 1 35 ? 20.031 0.75 1.613 1 76.81 35 ASN B O 1
ATOM 1407 N N . TYR B 1 36 ? 18.562 0.852 -0.002 1 72.38 36 TYR B N 1
ATOM 1408 C CA . TYR B 1 36 ? 19.641 0.805 -0.99 1 72.38 36 TYR B CA 1
ATOM 1409 C C . TYR B 1 36 ? 19.531 1.97 -1.967 1 72.38 36 TYR B C 1
ATOM 1411 O O . TYR B 1 36 ? 18.469 2.594 -2.084 1 72.38 36 TYR B O 1
ATOM 1419 N N . LYS B 1 37 ? 20.688 2.336 -2.496 1 68.88 37 LYS B N 1
ATOM 1420 C CA . LYS B 1 37 ? 20.766 3.373 -3.523 1 68.88 37 LYS B CA 1
ATOM 1421 C C . LYS B 1 37 ? 20.734 2.764 -4.922 1 68.88 37 LYS B C 1
ATOM 1423 O O . LYS B 1 37 ? 21.031 1.579 -5.094 1 68.88 37 LYS B O 1
ATOM 1428 N N . ASP B 1 38 ? 20.188 3.58 -5.828 1 68.62 38 ASP B N 1
ATOM 1429 C CA . ASP B 1 38 ? 20.156 3.098 -7.207 1 68.62 38 ASP B CA 1
ATOM 1430 C C . ASP B 1 38 ? 21.562 3.059 -7.812 1 68.62 38 ASP B C 1
ATOM 1432 O O . ASP B 1 38 ? 22.547 3.305 -7.121 1 68.62 38 ASP B O 1
ATOM 1436 N N . LYS B 1 39 ? 21.531 2.498 -9.078 1 68.94 39 LYS B N 1
ATOM 1437 C CA . LYS B 1 39 ? 22.781 2.344 -9.797 1 68.94 39 LYS B CA 1
ATOM 1438 C C . LYS B 1 39 ? 23.578 3.652 -9.812 1 68.94 39 LYS B C 1
ATOM 1440 O O . LYS B 1 39 ? 24.812 3.643 -9.828 1 68.94 39 LYS B O 1
ATOM 1445 N N . ASN B 1 40 ? 22.844 4.727 -9.711 1 75.12 40 ASN B N 1
ATOM 1446 C CA . ASN B 1 40 ? 23.484 6.039 -9.758 1 75.12 40 ASN B CA 1
ATOM 1447 C C . ASN B 1 40 ? 23.703 6.605 -8.359 1 75.12 40 ASN B C 1
ATOM 1449 O O . ASN B 1 40 ? 23.953 7.801 -8.203 1 75.12 40 ASN B O 1
ATOM 1453 N N . GLN B 1 41 ? 23.5 5.75 -7.422 1 73.88 41 GLN B N 1
ATOM 1454 C CA . GLN B 1 41 ? 23.734 6.129 -6.031 1 73.88 41 GLN B CA 1
ATOM 1455 C C . GLN B 1 41 ? 22.703 7.145 -5.559 1 73.88 41 GLN B C 1
ATOM 1457 O O . GLN B 1 41 ? 22.984 7.973 -4.688 1 73.88 41 GLN B O 1
ATOM 1462 N N . THR B 1 42 ? 21.656 7.207 -6.262 1 76.62 42 THR B N 1
ATOM 1463 C CA . THR B 1 42 ? 20.562 8.078 -5.848 1 76.62 42 THR B CA 1
ATOM 1464 C C . THR B 1 42 ? 19.562 7.312 -4.996 1 76.62 42 THR B C 1
ATOM 1466 O O . THR B 1 42 ? 19.219 6.164 -5.301 1 76.62 42 THR B O 1
ATOM 1469 N N . PRO B 1 43 ? 19.344 8.047 -3.893 1 76.56 43 PRO B N 1
ATOM 1470 C CA . PRO B 1 43 ? 18.328 7.387 -3.064 1 76.56 43 PRO B CA 1
ATOM 1471 C C . PRO B 1 43 ? 17.031 7.141 -3.816 1 76.56 43 PRO B C 1
ATOM 1473 O O . PRO B 1 43 ? 16.594 7.98 -4.613 1 76.56 43 PRO B O 1
ATOM 1476 N N . VAL B 1 44 ? 16.531 5.918 -3.658 1 85.81 44 VAL B N 1
ATOM 1477 C CA . VAL B 1 44 ? 15.242 5.559 -4.227 1 85.81 44 VAL B CA 1
ATOM 1478 C C . VAL B 1 44 ? 14.164 5.629 -3.148 1 85.81 44 VAL B C 1
ATOM 1480 O O . V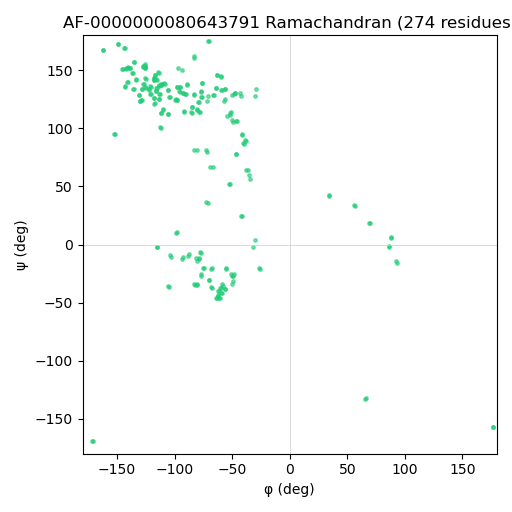AL B 1 44 ? 14.344 5.098 -2.049 1 85.81 44 VAL B O 1
ATOM 1483 N N . CYS B 1 45 ? 13.133 6.414 -3.436 1 91.19 45 CYS B N 1
ATOM 1484 C CA . CYS B 1 45 ? 12.062 6.594 -2.467 1 91.19 45 CYS B CA 1
ATOM 1485 C C . CYS B 1 45 ? 10.734 6.078 -3.018 1 91.19 45 CYS B C 1
ATOM 1487 O O . CYS B 1 45 ? 10.523 6.082 -4.23 1 91.19 45 CYS B O 1
ATOM 1489 N N . ASP B 1 46 ? 10.055 5.527 -2.078 1 93.19 46 ASP B N 1
ATOM 1490 C CA . ASP B 1 46 ? 8.648 5.246 -2.365 1 93.19 46 ASP B CA 1
ATOM 1491 C C . ASP B 1 46 ? 7.75 6.371 -1.854 1 93.19 46 ASP B C 1
ATOM 1493 O O . ASP B 1 46 ? 7.938 6.867 -0.743 1 93.19 46 ASP B O 1
ATOM 1497 N N . TYR B 1 47 ? 6.832 6.746 -2.678 1 93.06 47 TYR B N 1
ATOM 1498 C CA . TYR B 1 47 ? 5.895 7.805 -2.311 1 93.06 47 TYR B CA 1
ATOM 1499 C C . TYR B 1 47 ? 4.52 7.227 -1.991 1 93.06 47 TYR B C 1
ATOM 1501 O O . TYR B 1 47 ? 3.803 6.777 -2.889 1 93.06 47 TYR B O 1
ATOM 1509 N N . LEU B 1 48 ? 4.16 7.312 -0.763 1 96 48 LEU B N 1
ATOM 1510 C CA . LEU B 1 48 ? 2.928 6.68 -0.306 1 96 48 LEU B CA 1
ATOM 1511 C C . LEU B 1 48 ? 1.925 7.727 0.173 1 96 48 LEU B C 1
ATOM 1513 O O . LEU B 1 48 ? 2.266 8.594 0.976 1 96 48 LEU B O 1
ATOM 1517 N N . PHE B 1 49 ? 0.729 7.523 -0.278 1 94.81 49 PHE B N 1
ATOM 1518 C CA . PHE B 1 49 ? -0.326 8.477 0.051 1 94.81 49 PHE B CA 1
ATOM 1519 C C . PHE B 1 49 ? -1.01 8.094 1.358 1 94.81 49 PHE B C 1
ATOM 1521 O O . PHE B 1 49 ? -1.332 6.926 1.579 1 94.81 49 PHE B O 1
ATOM 1528 N N . CYS B 1 50 ? -1.252 9.133 2.127 1 97.06 50 CYS B N 1
ATOM 1529 C CA . CYS B 1 50 ? -1.852 8.914 3.439 1 97.06 50 CYS B CA 1
ATOM 1530 C C . CYS B 1 50 ? -3.088 9.781 3.627 1 97.06 50 CYS B C 1
ATOM 1532 O O . CYS B 1 50 ? -3.176 10.875 3.061 1 97.06 50 CYS B O 1
ATOM 1534 N N . LYS B 1 51 ? -3.932 9.219 4.488 1 96.31 51 LYS B N 1
ATOM 1535 C CA . LYS B 1 51 ? -5.176 9.906 4.816 1 96.31 51 LYS B CA 1
ATOM 1536 C C . LYS B 1 51 ? -5.508 9.758 6.297 1 96.31 51 LYS B C 1
ATOM 1538 O O . LYS B 1 51 ? -5.34 8.68 6.875 1 96.31 51 LYS B O 1
ATOM 1543 N N . ALA B 1 52 ? -5.98 10.828 6.824 1 95.81 52 ALA B N 1
ATOM 1544 C CA . ALA B 1 52 ? -6.383 10.836 8.227 1 95.81 52 ALA B CA 1
ATOM 1545 C C . ALA B 1 52 ? -7.664 11.641 8.43 1 95.81 52 ALA B C 1
ATOM 1547 O O . ALA B 1 52 ? -7.891 12.641 7.734 1 95.81 52 ALA B O 1
ATOM 1548 N N . PHE B 1 53 ? -8.383 11.234 9.461 1 93.56 53 PHE B N 1
ATOM 1549 C CA . PHE B 1 53 ? -9.664 11.875 9.727 1 93.56 53 PHE B CA 1
ATOM 1550 C C . PHE B 1 53 ? -9.727 12.398 11.156 1 93.56 53 PHE B C 1
ATOM 1552 O O . PHE B 1 53 ? -8.969 11.938 12.023 1 93.56 53 PHE B O 1
ATOM 1559 N N . GLY B 1 54 ? -10.562 13.438 11.328 1 92.81 54 GLY B N 1
ATOM 1560 C CA . GLY B 1 54 ? -10.93 13.875 12.664 1 92.81 54 GLY B CA 1
ATOM 1561 C C . GLY B 1 54 ? -9.766 14.445 13.445 1 92.81 54 GLY B C 1
ATOM 1562 O O . GLY B 1 54 ? -9.055 15.328 12.953 1 92.81 54 GLY B O 1
ATOM 1563 N N . LYS B 1 55 ? -9.703 13.961 14.617 1 92 55 LYS B N 1
ATOM 1564 C CA . LYS B 1 55 ? -8.688 14.484 15.523 1 92 55 LYS B CA 1
ATOM 1565 C C . LYS B 1 55 ? -7.285 14.258 14.961 1 92 55 LYS B C 1
ATOM 1567 O O . LYS B 1 55 ? -6.402 15.109 15.117 1 92 55 LYS B O 1
ATOM 1572 N N . MET B 1 56 ? -7.133 13.164 14.352 1 93.94 56 MET B N 1
ATOM 1573 C CA . MET B 1 56 ? -5.84 12.875 13.742 1 93.94 56 MET B CA 1
ATOM 1574 C C . MET B 1 56 ? -5.504 13.891 12.656 1 93.94 56 MET B C 1
ATOM 1576 O O . MET B 1 56 ? -4.363 14.352 12.562 1 93.94 56 MET B O 1
ATOM 1580 N N . ALA B 1 57 ? -6.488 14.164 11.883 1 95.12 57 ALA B N 1
ATOM 1581 C CA . ALA B 1 57 ? -6.301 15.172 10.852 1 95.12 57 ALA B CA 1
ATOM 1582 C C . ALA B 1 57 ? -5.93 16.516 11.469 1 95.12 57 ALA B C 1
ATOM 1584 O O . ALA B 1 57 ? -5.062 17.234 10.945 1 95.12 57 ALA B O 1
ATOM 1585 N N . THR B 1 58 ? -6.551 16.828 12.492 1 93.12 58 THR B N 1
ATOM 1586 C CA . THR B 1 58 ? -6.27 18.078 13.203 1 93.12 58 THR B CA 1
ATOM 1587 C C . THR B 1 58 ? -4.828 18.094 13.703 1 93.12 58 THR B C 1
ATOM 1589 O O . THR B 1 58 ? -4.125 19.094 13.547 1 93.12 58 THR B O 1
ATOM 1592 N N . ASN B 1 59 ? -4.414 17.031 14.281 1 92.56 59 ASN B N 1
ATOM 1593 C CA . ASN B 1 59 ? -3.047 16.922 14.773 1 92.56 59 ASN B CA 1
ATOM 1594 C C . ASN B 1 59 ? -2.029 17.047 13.641 1 92.56 59 ASN B C 1
ATOM 1596 O O . ASN B 1 59 ? -0.99 17.688 13.805 1 92.56 59 ASN B O 1
ATOM 1600 N N . ILE B 1 60 ? -2.344 16.469 12.578 1 94.31 60 ILE B N 1
ATOM 1601 C CA . ILE B 1 60 ? -1.454 16.516 11.422 1 94.31 60 ILE B CA 1
ATOM 1602 C C . ILE B 1 60 ? -1.323 17.953 10.93 1 94.31 60 ILE B C 1
ATOM 1604 O O . ILE B 1 60 ? -0.221 18.406 10.625 1 94.31 60 ILE B O 1
ATOM 1608 N N . GLU B 1 61 ? -2.377 18.562 10.836 1 93.25 61 GLU B N 1
ATOM 1609 C CA . GLU B 1 61 ? -2.381 19.969 10.414 1 93.25 61 GLU B CA 1
ATOM 1610 C C . GLU B 1 61 ? -1.502 20.812 11.328 1 93.25 61 GLU B C 1
ATOM 1612 O O . GLU B 1 61 ? -0.758 21.672 10.852 1 93.25 61 GLU B O 1
ATOM 1617 N N . LYS B 1 62 ? -1.547 20.5 12.539 1 92.56 62 LYS B N 1
ATOM 1618 C CA . LYS B 1 62 ? -0.896 21.344 13.547 1 92.56 62 LYS B CA 1
ATOM 1619 C C . LYS B 1 62 ? 0.592 21.016 13.648 1 92.56 62 LYS B C 1
ATOM 1621 O O . LYS B 1 62 ? 1.415 21.906 13.852 1 92.56 62 LYS B O 1
ATOM 1626 N N . TYR B 1 63 ? 0.905 19.766 13.453 1 92.81 63 TYR B N 1
ATOM 1627 C CA . TYR B 1 63 ? 2.229 19.359 13.914 1 92.81 63 TYR B CA 1
ATOM 1628 C C . TYR B 1 63 ? 3.107 18.938 12.742 1 92.81 63 TYR B C 1
ATOM 1630 O O . TYR B 1 63 ? 4.281 18.625 12.93 1 92.81 63 TYR B O 1
ATOM 1638 N N . THR B 1 64 ? 2.568 18.953 11.578 1 93.69 64 THR B N 1
ATOM 1639 C CA . THR B 1 64 ? 3.398 18.469 10.477 1 93.69 64 THR B CA 1
ATOM 1640 C C . THR B 1 64 ? 3.465 19.516 9.367 1 93.69 64 THR B C 1
ATOM 1642 O O . THR B 1 64 ? 2.574 20.359 9.242 1 93.69 64 THR B O 1
ATOM 1645 N N . LYS B 1 65 ? 4.551 19.469 8.672 1 94.56 65 LYS B N 1
ATOM 1646 C CA . LYS B 1 65 ? 4.809 20.281 7.48 1 94.56 65 LYS B CA 1
ATOM 1647 C C . LYS B 1 65 ? 5.715 19.547 6.5 1 94.56 65 LYS B C 1
ATOM 1649 O O . LYS B 1 65 ? 6.18 18.438 6.785 1 94.56 65 LYS B O 1
ATOM 1654 N N . GLN B 1 66 ? 5.816 20.172 5.395 1 95.31 66 GLN B N 1
ATOM 1655 C CA . GLN B 1 66 ? 6.758 19.594 4.441 1 95.31 66 GLN B CA 1
ATOM 1656 C C . GLN B 1 66 ? 8.094 19.266 5.109 1 95.31 66 GLN B C 1
ATOM 1658 O O . GLN B 1 66 ? 8.625 20.078 5.871 1 95.31 66 GLN B O 1
ATOM 1663 N N . GLY B 1 67 ? 8.531 18.047 4.863 1 94.38 67 GLY B N 1
ATOM 1664 C CA . GLY B 1 67 ? 9.82 17.656 5.398 1 94.38 67 GLY B CA 1
ATOM 1665 C C . GLY B 1 67 ? 9.734 16.984 6.754 1 94.38 67 GLY B C 1
ATOM 1666 O O . GLY B 1 67 ? 10.703 16.375 7.215 1 94.38 67 GLY B O 1
ATOM 1667 N N . SER B 1 68 ? 8.609 17.078 7.43 1 94.62 68 SER B N 1
ATOM 1668 C CA . SER B 1 68 ? 8.453 16.453 8.742 1 94.62 68 SER B CA 1
ATOM 1669 C C . SER B 1 68 ? 8.648 14.945 8.664 1 94.62 68 SER B C 1
ATOM 1671 O O . SER B 1 68 ? 8.133 14.289 7.758 1 94.62 68 SER B O 1
ATOM 1673 N N . LEU B 1 69 ? 9.461 14.422 9.617 1 95.75 69 LEU B N 1
ATOM 1674 C CA . LEU B 1 69 ? 9.633 12.984 9.75 1 95.75 69 LEU B CA 1
ATOM 1675 C C . LEU B 1 69 ? 8.508 12.375 10.578 1 95.75 69 LEU B C 1
ATOM 1677 O O . LEU B 1 69 ? 8.234 12.828 11.695 1 95.75 69 LEU B O 1
ATOM 1681 N N . VAL B 1 70 ? 7.891 11.328 10.047 1 96.81 70 VAL B N 1
ATOM 1682 C CA . VAL B 1 70 ? 6.75 10.758 10.75 1 96.81 70 VAL B CA 1
ATOM 1683 C C . VAL B 1 70 ? 6.84 9.234 10.734 1 96.81 70 VAL B C 1
ATOM 1685 O O . VAL B 1 70 ? 7.414 8.648 9.812 1 96.81 70 VAL B O 1
ATOM 1688 N N . GLY B 1 71 ? 6.359 8.617 11.758 1 97.25 71 GLY B N 1
ATOM 1689 C CA . GLY B 1 71 ? 6.02 7.207 11.82 1 97.25 71 GLY B CA 1
ATOM 1690 C C . GLY B 1 71 ? 4.527 6.949 11.766 1 97.25 71 GLY B C 1
ATOM 1691 O O . GLY B 1 71 ? 3.764 7.535 12.539 1 97.25 71 GLY B O 1
ATOM 1692 N N . ILE B 1 72 ? 4.098 6.109 10.867 1 97.56 72 ILE B N 1
ATOM 1693 C CA . ILE B 1 72 ? 2.672 5.914 10.625 1 97.56 72 ILE B CA 1
ATOM 1694 C C . ILE B 1 72 ? 2.34 4.422 10.688 1 97.56 72 ILE B C 1
ATOM 1696 O O . ILE B 1 72 ? 3.08 3.594 10.156 1 97.56 72 ILE B O 1
ATOM 1700 N N . THR B 1 73 ? 1.308 4.082 11.375 1 98.12 73 THR B N 1
ATOM 1701 C CA . THR B 1 73 ? 0.643 2.791 11.242 1 98.12 73 THR B CA 1
ATOM 1702 C C . THR B 1 73 ? -0.769 2.965 10.688 1 98.12 73 THR B C 1
ATOM 1704 O O . THR B 1 73 ? -1.422 3.979 10.945 1 98.12 73 THR B O 1
ATOM 1707 N N . GLY B 1 74 ? -1.217 1.981 9.938 1 97.94 74 GLY B N 1
ATOM 1708 C CA . GLY B 1 74 ? -2.559 2.049 9.375 1 97.94 74 GLY B CA 1
ATOM 1709 C C . GLY B 1 74 ? -2.889 0.876 8.477 1 97.94 74 GLY B C 1
ATOM 1710 O O . GLY B 1 74 ? -2.348 -0.219 8.648 1 97.94 74 GLY B O 1
ATOM 1711 N N . GLN B 1 75 ? -3.816 1.111 7.633 1 96.88 75 GLN B N 1
ATOM 1712 C CA . GLN B 1 75 ? -4.266 0.113 6.668 1 96.88 75 GLN B CA 1
ATOM 1713 C C . GLN B 1 75 ? -4.094 0.614 5.234 1 96.88 75 GLN B C 1
ATOM 1715 O O . GLN B 1 75 ? -4.363 1.781 4.945 1 96.88 75 GLN B O 1
ATOM 1720 N N . MET B 1 76 ? -3.592 -0.283 4.395 1 96.31 76 MET B N 1
ATOM 1721 C CA . MET B 1 76 ? -3.521 0.051 2.975 1 96.31 76 MET B CA 1
ATOM 1722 C C . MET B 1 76 ? -4.875 -0.154 2.301 1 96.31 76 MET B C 1
ATOM 1724 O O . MET B 1 76 ? -5.352 -1.284 2.191 1 96.31 76 MET B O 1
ATOM 1728 N N . GLN B 1 77 ? -5.41 0.882 1.836 1 93.69 77 GLN B N 1
ATOM 1729 C CA . GLN B 1 77 ? -6.727 0.804 1.208 1 93.69 77 GLN B CA 1
ATOM 1730 C C . GLN B 1 77 ? -6.652 1.163 -0.273 1 93.69 77 GLN B C 1
ATOM 1732 O O . GLN B 1 77 ? -5.848 2.01 -0.672 1 93.69 77 GLN B O 1
ATOM 1737 N N . SER B 1 78 ? -7.426 0.46 -1.072 1 90.12 78 SER B N 1
ATOM 1738 C CA . SER B 1 78 ? -7.5 0.758 -2.498 1 90.12 78 SER B CA 1
ATOM 1739 C C . SER B 1 78 ? -8.867 1.316 -2.879 1 90.12 78 SER B C 1
ATOM 1741 O O . SER B 1 78 ? -9.883 0.924 -2.307 1 90.12 78 SER B O 1
ATOM 1743 N N . HIS B 1 79 ? -8.859 2.311 -3.709 1 83.19 79 HIS B N 1
ATOM 1744 C CA . HIS B 1 79 ? -10.086 2.902 -4.219 1 83.19 79 HIS B CA 1
ATOM 1745 C C . HIS B 1 79 ? -10.078 2.965 -5.742 1 83.19 79 HIS B C 1
ATOM 1747 O O . HIS B 1 79 ? -9.039 3.227 -6.352 1 83.19 79 HIS B O 1
ATOM 1753 N N . LYS B 1 80 ? -11.211 2.646 -6.234 1 79.19 80 LYS B N 1
ATOM 1754 C CA . LYS B 1 80 ? -11.352 2.721 -7.688 1 79.19 80 LYS B CA 1
ATOM 1755 C C . LYS B 1 80 ? -12.016 4.031 -8.109 1 79.19 80 LYS B C 1
ATOM 1757 O O . LYS B 1 80 ? -12.914 4.527 -7.426 1 79.19 80 LYS B O 1
ATOM 1762 N N . TYR B 1 81 ? -11.391 4.605 -9.164 1 75.06 81 TYR B N 1
ATOM 1763 C CA . TYR B 1 81 ? -12.062 5.77 -9.727 1 75.06 81 TYR B CA 1
ATOM 1764 C C . TYR B 1 81 ? -11.938 5.789 -11.25 1 75.06 81 TYR B C 1
ATOM 1766 O O . TYR B 1 81 ? -11.078 5.113 -11.812 1 75.06 81 TYR B O 1
ATOM 1774 N N . GLU B 1 82 ? -12.961 6.41 -11.812 1 75.88 82 GLU B N 1
ATOM 1775 C CA . GLU B 1 82 ? -12.977 6.504 -13.273 1 75.88 82 GLU B CA 1
ATOM 1776 C C . GLU B 1 82 ? -12.461 7.859 -13.742 1 75.88 82 GLU B C 1
ATOM 1778 O O . GLU B 1 82 ? -12.836 8.898 -13.188 1 75.88 82 GLU B O 1
ATOM 1783 N N . LYS B 1 83 ? -11.414 7.816 -14.625 1 71.75 83 LYS B N 1
ATOM 1784 C CA . LYS B 1 83 ? -10.914 9.023 -15.281 1 71.75 83 LYS B CA 1
ATOM 1785 C C . LYS B 1 83 ? -10.789 8.812 -16.781 1 71.75 83 LYS B C 1
ATOM 1787 O O . LYS B 1 83 ? -10.109 7.891 -17.234 1 71.75 83 LYS B O 1
ATOM 1792 N N . GLU B 1 84 ? -11.492 9.711 -17.484 1 76.94 84 GLU B N 1
ATOM 1793 C CA . GLU B 1 84 ? -11.461 9.664 -18.953 1 76.94 84 GLU B CA 1
ATOM 1794 C C . GLU B 1 84 ? -11.898 8.297 -19.469 1 76.94 84 GLU B C 1
ATOM 1796 O O . GLU B 1 84 ? -11.266 7.727 -20.359 1 76.94 84 GLU B O 1
ATOM 1801 N N . GLY B 1 85 ? -12.789 7.688 -18.766 1 76.38 85 GLY B N 1
ATOM 1802 C CA . GLY B 1 85 ? -13.383 6.434 -19.203 1 76.38 85 GLY B CA 1
ATOM 1803 C C . GLY B 1 85 ? -12.57 5.215 -18.797 1 76.38 85 GLY B C 1
ATOM 1804 O O . GLY B 1 85 ? -12.906 4.09 -19.172 1 76.38 85 GLY B O 1
ATOM 1805 N N . GLN B 1 86 ? -11.523 5.527 -18.188 1 74.25 86 GLN B N 1
ATOM 1806 C CA . GLN B 1 86 ? -10.688 4.414 -17.75 1 74.25 86 GLN B CA 1
ATOM 1807 C C . GLN B 1 86 ? -10.742 4.258 -16.234 1 74.25 86 GLN B C 1
ATOM 1809 O O . GLN B 1 86 ? -10.789 5.25 -15.5 1 74.25 86 GLN B O 1
ATOM 1814 N N . THR B 1 87 ? -10.812 3.037 -15.82 1 75.5 87 THR B N 1
ATOM 1815 C CA . THR B 1 87 ? -10.82 2.725 -14.391 1 75.5 87 THR B CA 1
ATOM 1816 C C . THR B 1 87 ? -9.414 2.777 -13.812 1 75.5 87 THR B C 1
ATOM 1818 O O . THR B 1 87 ? -8.484 2.199 -14.383 1 75.5 87 THR B O 1
ATOM 1821 N N . HIS B 1 88 ? -9.32 3.656 -12.781 1 73.94 88 HIS B N 1
ATOM 1822 C CA . HIS B 1 88 ? -8.039 3.781 -12.102 1 73.94 88 HIS B CA 1
ATOM 1823 C C . HIS B 1 88 ? -8.148 3.355 -10.641 1 73.94 88 HIS B C 1
ATOM 1825 O O . HIS B 1 88 ? -9.234 3.408 -10.055 1 73.94 88 HIS B O 1
ATOM 1831 N N . PHE B 1 89 ? -6.996 2.754 -10.203 1 75.12 89 PHE B N 1
ATOM 1832 C CA . PHE B 1 89 ? -6.926 2.383 -8.789 1 75.12 89 PHE B CA 1
ATOM 1833 C C . PHE B 1 89 ? -5.902 3.242 -8.062 1 75.12 89 PHE B C 1
ATOM 1835 O O . PHE B 1 89 ? -4.852 3.574 -8.617 1 75.12 89 PHE B O 1
ATOM 1842 N N . VAL B 1 90 ? -6.328 3.645 -6.895 1 82.94 90 VAL B N 1
ATOM 1843 C CA . VAL B 1 90 ? -5.418 4.391 -6.031 1 82.94 90 VAL B CA 1
ATOM 1844 C C . VAL B 1 90 ? -5.273 3.672 -4.691 1 82.94 90 VAL B C 1
ATOM 1846 O O . VAL B 1 90 ? -6.262 3.197 -4.125 1 82.94 90 VAL B O 1
ATOM 1849 N N . SER B 1 91 ? -4.039 3.547 -4.273 1 90.56 91 SER B N 1
ATOM 1850 C CA . SER B 1 91 ? -3.77 2.971 -2.961 1 90.56 91 SER B CA 1
ATOM 1851 C C . SER B 1 91 ? -3.361 4.047 -1.96 1 90.56 91 SER B C 1
ATOM 1853 O O . SER B 1 91 ? -2.525 4.898 -2.264 1 90.56 91 SER B O 1
ATOM 1855 N N . GLU B 1 92 ? -3.982 3.973 -0.787 1 93.81 92 GLU B N 1
ATOM 1856 C CA . GLU B 1 92 ? -3.693 4.945 0.264 1 93.81 92 GLU B CA 1
ATOM 1857 C C . GLU B 1 92 ? -3.605 4.27 1.63 1 93.81 92 GLU B C 1
ATOM 1859 O O . GLU B 1 92 ? -4.285 3.273 1.882 1 93.81 92 GLU B O 1
ATOM 1864 N N . ILE B 1 93 ? -2.822 4.934 2.402 1 97.06 93 ILE B N 1
ATOM 1865 C CA . ILE B 1 93 ? -2.762 4.484 3.789 1 97.06 93 ILE B CA 1
ATOM 1866 C C . ILE B 1 93 ? -3.787 5.246 4.625 1 97.06 93 ILE B C 1
ATOM 1868 O O . ILE B 1 93 ? -3.693 6.465 4.77 1 97.06 93 ILE B O 1
ATOM 1872 N N . LEU B 1 94 ? -4.758 4.527 5.125 1 96.56 94 LEU B N 1
ATOM 1873 C CA . LEU B 1 94 ? -5.613 5.094 6.16 1 96.56 94 LEU B CA 1
ATOM 1874 C C . LEU B 1 94 ? -4.918 5.055 7.52 1 96.56 94 LEU B C 1
ATOM 1876 O O . LEU B 1 94 ? -4.742 3.984 8.102 1 96.56 94 LEU B O 1
ATOM 1880 N N . ILE B 1 95 ? -4.625 6.176 8.047 1 97.44 95 ILE B N 1
ATOM 1881 C CA . ILE B 1 95 ? -3.777 6.262 9.227 1 97.44 95 ILE B CA 1
ATOM 1882 C C . ILE B 1 95 ? -4.578 5.879 10.469 1 97.44 95 ILE B C 1
ATOM 1884 O O . ILE B 1 95 ? -5.691 6.371 10.672 1 97.44 95 ILE B O 1
ATOM 1888 N N . GLU B 1 96 ? -4.004 5.031 11.25 1 96.5 96 GLU B N 1
ATOM 1889 C CA . GLU B 1 96 ? -4.559 4.66 12.547 1 96.5 96 GLU B CA 1
ATOM 1890 C C . GLU B 1 96 ? -3.773 5.305 13.688 1 96.5 96 GLU B C 1
ATOM 1892 O O . GLU B 1 96 ? -4.336 5.625 14.734 1 96.5 96 GLU B O 1
ATOM 1897 N N . SER B 1 97 ? -2.457 5.406 13.484 1 96.56 97 SER B N 1
ATOM 1898 C CA . SER B 1 97 ? -1.603 6.109 14.438 1 96.56 97 SER B CA 1
ATOM 1899 C C . SER B 1 97 ? -0.461 6.828 13.727 1 96.56 97 SER B C 1
ATOM 1901 O O . SER B 1 97 ? 0.004 6.383 12.68 1 96.56 97 SER B O 1
ATOM 1903 N N . ILE B 1 98 ? -0.032 7.887 14.328 1 95.56 98 ILE B N 1
ATOM 1904 C CA . ILE B 1 98 ? 1.069 8.664 13.766 1 95.56 98 ILE B CA 1
ATOM 1905 C C . ILE B 1 98 ? 1.951 9.195 14.891 1 95.56 98 ILE B C 1
ATOM 1907 O O . ILE B 1 98 ? 1.447 9.625 15.93 1 95.56 98 ILE B O 1
ATOM 1911 N N . LYS B 1 99 ? 3.229 9.086 14.703 1 93.81 99 LYS B N 1
ATOM 1912 C CA . LYS B 1 99 ? 4.223 9.664 15.602 1 93.81 99 LYS B CA 1
ATOM 1913 C C . LYS B 1 99 ? 5.078 10.703 14.883 1 93.81 99 LYS B C 1
ATOM 1915 O O . LYS B 1 99 ? 5.625 10.43 13.812 1 93.81 99 LYS B O 1
ATOM 1920 N N . PHE B 1 100 ? 5.164 11.852 15.383 1 90.38 100 PHE B N 1
ATOM 1921 C CA . PHE B 1 100 ? 6 12.914 14.844 1 90.38 100 PHE B CA 1
ATOM 1922 C C . PHE B 1 100 ? 7.426 12.805 15.367 1 90.38 100 PHE B C 1
ATOM 1924 O O . PHE B 1 100 ? 7.656 12.867 16.578 1 90.38 100 PHE B O 1
ATOM 1931 N N . MET B 1 101 ? 8.367 12.516 14.539 1 85 101 MET B N 1
ATOM 1932 C CA . MET B 1 101 ? 9.711 12.156 14.977 1 85 101 MET B CA 1
ATOM 1933 C C . MET B 1 101 ? 10.672 13.328 14.781 1 85 101 MET B C 1
ATOM 1935 O O . MET B 1 101 ? 11.875 13.195 15.023 1 85 101 MET B O 1
ATOM 1939 N N . SER B 1 102 ? 10.312 14.367 14.109 1 70.5 102 SER B N 1
ATOM 1940 C CA . SER B 1 102 ? 11.203 15.523 14.016 1 70.5 102 SER B CA 1
ATOM 1941 C C . SER B 1 102 ? 11.18 16.344 15.297 1 70.5 102 SER B C 1
ATOM 1943 O O . SER B 1 102 ? 10.133 16.5 15.922 1 70.5 102 SER B O 1
ATOM 1945 N N . PRO B 1 103 ? 12.422 16.641 15.938 1 55.88 103 PRO B N 1
ATOM 1946 C CA . PRO B 1 103 ? 12.5 17.5 17.125 1 55.88 103 PRO B CA 1
ATOM 1947 C C . PRO B 1 103 ? 11.688 18.797 16.969 1 55.88 103 PRO B C 1
ATOM 1949 O O . PRO B 1 103 ? 11.789 19.469 15.945 1 55.88 103 PRO B O 1
ATOM 1952 N N . GLN B 1 104 ? 10.391 18.75 17.109 1 49.81 104 GLN B N 1
ATOM 1953 C CA . GLN B 1 104 ? 9.852 20.094 17.172 1 49.81 104 GLN B CA 1
ATOM 1954 C C . GLN B 1 104 ? 10.727 20.984 18.062 1 49.81 104 GLN B C 1
ATOM 1956 O O . GLN B 1 104 ? 11.43 20.5 18.953 1 49.81 104 GLN B O 1
ATOM 1961 N N . ASN B 1 105 ? 11.094 22.109 17.594 1 46.62 105 ASN B N 1
ATOM 1962 C CA . ASN B 1 105 ? 11.562 23 18.641 1 46.62 105 ASN B CA 1
ATOM 1963 C C . ASN B 1 105 ? 10.875 22.719 19.969 1 46.62 105 ASN B C 1
ATOM 1965 O O . ASN B 1 105 ? 9.719 22.297 20 1 46.62 105 ASN B O 1
ATOM 1969 N N . LYS B 1 106 ? 11.547 22.625 21.109 1 42.62 106 LYS B N 1
ATOM 1970 C CA . LYS B 1 106 ? 11.352 22.328 22.531 1 42.62 106 LYS B CA 1
ATOM 1971 C C . LYS B 1 106 ? 9.977 22.781 23 1 42.62 106 LYS B C 1
ATOM 1973 O O . LYS B 1 106 ? 9.719 22.844 24.203 1 42.62 106 LYS B O 1
ATOM 1978 N N . ASP B 1 107 ? 8.977 23.375 22.484 1 40.69 107 ASP B N 1
ATOM 1979 C CA . ASP B 1 107 ? 7.996 23.359 23.562 1 40.69 107 ASP B CA 1
ATOM 1980 C C . ASP B 1 107 ? 7.438 21.953 23.797 1 40.69 107 ASP B C 1
ATOM 1982 O O . ASP B 1 107 ? 7.191 21.219 22.844 1 40.69 107 ASP B O 1
ATOM 1986 N N . LYS B 1 108 ? 7.484 21.297 25.031 1 37.94 108 LYS B N 1
ATOM 1987 C CA . LYS B 1 108 ? 7.469 20.047 25.797 1 37.94 108 LYS B CA 1
ATOM 1988 C C . LYS B 1 108 ? 6.305 19.156 25.375 1 37.94 108 LYS B C 1
ATOM 1990 O O . LYS B 1 108 ? 6.09 18.094 25.969 1 37.94 108 LYS B O 1
ATOM 1995 N N . ASN B 1 109 ? 5.113 19.406 24.969 1 36.38 109 ASN B N 1
ATOM 1996 C CA . ASN B 1 109 ? 4.109 18.422 25.344 1 36.38 109 ASN B CA 1
ATOM 1997 C C . ASN B 1 109 ? 4.125 17.203 24.422 1 36.38 109 ASN B C 1
ATOM 1999 O O . ASN B 1 109 ? 3.861 17.344 23.219 1 36.38 109 ASN B O 1
ATOM 2003 N N . ASP B 1 110 ? 5.055 16.266 24.688 1 39.53 110 ASP B N 1
ATOM 2004 C CA . ASP B 1 110 ? 5.094 14.93 24.125 1 39.53 110 ASP B CA 1
ATOM 2005 C C . ASP B 1 110 ? 3.686 14.367 23.953 1 39.53 110 ASP B C 1
ATOM 2007 O O . ASP B 1 110 ? 3.088 13.875 24.922 1 39.53 110 ASP B O 1
ATOM 2011 N N . LEU B 1 111 ? 2.814 14.852 23.172 1 36.62 111 LEU B N 1
ATOM 2012 C CA . LEU B 1 111 ? 1.509 14.211 23.062 1 36.62 111 LEU B CA 1
ATOM 2013 C C . LEU B 1 111 ? 1.623 12.859 22.359 1 36.62 111 LEU B C 1
ATOM 2015 O O . LEU B 1 111 ? 1.925 12.805 21.172 1 36.62 111 LEU B O 1
ATOM 2019 N N . LEU B 1 112 ? 2.252 11.961 22.984 1 38.88 112 LEU B N 1
ATOM 2020 C CA . LEU B 1 112 ? 1.953 10.594 22.562 1 38.88 112 LEU B CA 1
ATOM 2021 C C . LEU B 1 112 ? 0.461 10.414 22.297 1 38.88 112 LEU B C 1
ATOM 2023 O O . LEU B 1 112 ? -0.357 10.562 23.203 1 38.88 112 LEU B O 1
ATOM 2027 N N . PHE B 1 113 ? 0.044 10.695 21.141 1 41.84 113 PHE B N 1
ATOM 2028 C CA . PHE B 1 113 ? -1.366 10.406 20.906 1 41.84 113 PHE B CA 1
ATOM 2029 C C . PHE B 1 113 ? -1.682 8.953 21.234 1 41.84 113 PHE B C 1
ATOM 2031 O O . PHE B 1 113 ? -0.9 8.055 20.906 1 41.84 113 PHE B O 1
ATOM 2038 N N . GLU B 1 114 ? -2.395 8.75 22.234 1 39.66 114 GLU B N 1
ATOM 2039 C CA . GLU B 1 114 ? -3.033 7.488 22.594 1 39.66 114 GLU B CA 1
ATOM 2040 C C . GLU B 1 114 ? -3.773 6.895 21.391 1 39.66 114 GLU B C 1
ATOM 2042 O O . GLU B 1 114 ? -4.324 7.629 20.578 1 39.66 114 GLU B O 1
ATOM 2047 N N . PRO B 1 115 ? -3.525 5.656 21.109 1 40.44 115 PRO B N 1
ATOM 2048 C CA . PRO B 1 115 ? -4.363 4.984 20.125 1 40.44 115 PRO B CA 1
ATOM 2049 C C . PRO B 1 115 ? -5.832 5.379 20.219 1 40.44 115 PRO B C 1
ATOM 2051 O O . PRO B 1 115 ? -6.418 5.332 21.297 1 40.44 115 PRO B O 1
ATOM 2054 N N . PHE B 1 116 ? -6.27 6.332 19.594 1 39.16 116 PHE B N 1
ATOM 2055 C CA . PHE B 1 116 ? -7.711 6.531 19.656 1 39.16 116 PHE B CA 1
ATOM 2056 C C . PHE B 1 116 ? -8.445 5.289 19.172 1 39.16 116 PHE B C 1
ATOM 2058 O O . PHE B 1 116 ? -8.023 4.633 18.219 1 39.16 116 PHE B O 1
ATOM 2065 N N . PRO B 1 117 ? -9.242 4.805 19.953 1 36.69 117 PRO B N 1
ATOM 2066 C CA . PRO B 1 117 ? -10.086 3.729 19.422 1 36.69 117 PRO B CA 1
ATOM 2067 C C . PRO B 1 117 ? -10.781 4.102 18.125 1 36.69 117 PRO B C 1
ATOM 2069 O O . PRO B 1 117 ? -11.18 5.254 17.938 1 36.69 117 PRO B O 1
ATOM 2072 N N . LEU B 1 118 ? -10.438 3.426 16.969 1 38.38 118 LEU B N 1
ATOM 2073 C CA . LEU B 1 118 ? -11.195 3.574 15.727 1 38.38 118 LEU B CA 1
ATOM 2074 C C . LEU B 1 118 ? -12.68 3.752 16.016 1 38.38 118 LEU B C 1
ATOM 2076 O O . LEU B 1 118 ? -13.359 2.801 16.406 1 38.38 118 LEU B O 1
ATOM 2080 N N . GLU B 1 119 ? -13.062 4.688 16.688 1 36.59 119 GLU B N 1
ATOM 2081 C CA . GLU B 1 119 ? -14.508 4.801 16.531 1 36.59 119 GLU B CA 1
ATOM 2082 C C . GLU B 1 119 ? -14.914 4.695 15.07 1 36.59 119 GLU B C 1
ATOM 2084 O O . GLU B 1 119 ? -14.328 5.355 14.203 1 36.59 119 GLU B O 1
ATOM 2089 N N . HIS B 1 120 ? -15.492 3.609 14.633 1 34.78 120 HIS B N 1
ATOM 2090 C CA . HIS B 1 120 ? -16.109 3.225 13.359 1 34.78 120 HIS B CA 1
ATOM 2091 C C . HIS B 1 120 ? -16.953 4.359 12.797 1 34.78 120 HIS B C 1
ATOM 2093 O O . HIS B 1 120 ? -18.188 4.301 12.836 1 34.78 120 HIS B O 1
ATOM 2099 N N . SER B 1 121 ? -16.719 5.535 13.102 1 35.19 121 SER B N 1
ATOM 2100 C CA . SER B 1 121 ? -17.578 6.449 12.352 1 35.19 121 SER B CA 1
ATOM 2101 C C . SER B 1 121 ? -17.156 6.543 10.891 1 35.19 121 SER B C 1
ATOM 2103 O O . SER B 1 121 ? -16.438 7.473 10.508 1 35.19 121 SER B O 1
ATOM 2105 N N . GLN B 1 122 ? -16.734 5.59 10.258 1 38.53 122 GLN B N 1
ATOM 2106 C CA . GLN B 1 122 ? -16.406 5.574 8.836 1 38.53 122 GLN B CA 1
ATOM 2107 C C . GLN B 1 122 ? -17.594 6.016 7.988 1 38.53 122 GLN B C 1
ATOM 2109 O O . GLN B 1 122 ? -17.484 6.133 6.766 1 38.53 122 GLN B O 1
ATOM 2114 N N . ASN B 1 123 ? -18.766 5.953 8.492 1 35.09 123 ASN B N 1
ATOM 2115 C CA . ASN B 1 123 ? -19.922 6.203 7.652 1 35.09 123 ASN B CA 1
ATOM 2116 C C . ASN B 1 123 ? -20 7.664 7.215 1 35.09 123 ASN B C 1
ATOM 2118 O O . ASN B 1 123 ? -20.578 7.977 6.176 1 35.09 123 ASN B O 1
ATOM 2122 N N . ALA B 1 124 ? -19.641 8.594 8.016 1 36.47 124 ALA B N 1
ATOM 2123 C CA . ALA B 1 124 ? -19.969 9.977 7.684 1 36.47 124 ALA B CA 1
ATOM 2124 C C . ALA B 1 124 ? -19.062 10.5 6.574 1 36.47 124 ALA B C 1
ATOM 2126 O O . ALA B 1 124 ? -19.297 11.586 6.035 1 36.47 124 ALA B O 1
ATOM 2127 N N . PHE B 1 125 ? -17.984 9.984 6.305 1 34.56 125 PHE B N 1
ATOM 2128 C CA . PHE B 1 125 ? -17.016 10.562 5.387 1 34.56 125 PHE B CA 1
ATOM 2129 C C . PHE B 1 125 ? -17.281 10.102 3.957 1 34.56 125 PHE B C 1
ATOM 2131 O O . PHE B 1 125 ? -16.469 10.359 3.062 1 34.56 125 PHE B O 1
ATOM 2138 N N . LYS B 1 126 ? -18.109 9.188 3.707 1 35.72 126 LYS B N 1
ATOM 2139 C CA . LYS B 1 126 ? -18.359 8.773 2.33 1 35.72 126 LYS B CA 1
ATOM 2140 C C . LYS B 1 126 ? -18.609 9.984 1.43 1 35.72 126 LYS B C 1
ATOM 2142 O O . LYS B 1 126 ? -18.328 9.93 0.227 1 35.72 126 LYS B O 1
ATOM 2147 N N . ASP B 1 127 ? -19.062 11 2.051 1 33.53 127 ASP B N 1
ATOM 2148 C CA . ASP B 1 127 ? -19.531 12.07 1.18 1 33.53 127 ASP B CA 1
ATOM 2149 C C . ASP B 1 127 ? -18.438 13.102 0.926 1 33.53 127 ASP B C 1
ATOM 2151 O O . ASP B 1 127 ? -18.719 14.211 0.462 1 33.53 127 ASP B O 1
ATOM 2155 N N . ILE B 1 128 ? -17.422 13.016 1.664 1 37.03 128 ILE B N 1
ATOM 2156 C CA . ILE B 1 128 ? -16.469 14.016 1.202 1 37.03 128 ILE B CA 1
ATOM 2157 C C . ILE B 1 128 ? -15.883 13.586 -0.14 1 37.03 128 ILE B C 1
ATOM 2159 O O . ILE B 1 128 ? -15.078 12.648 -0.202 1 37.03 128 ILE B O 1
ATOM 2163 N N . ASN B 1 129 ? -16.391 13.695 -1.204 1 32.44 129 ASN B N 1
ATOM 2164 C CA . ASN B 1 129 ? -15.922 13.547 -2.574 1 32.44 129 ASN B CA 1
ATOM 2165 C C . ASN B 1 129 ? -14.664 14.375 -2.826 1 32.44 129 ASN B C 1
ATOM 2167 O O . ASN B 1 129 ? -14.75 15.523 -3.25 1 32.44 129 ASN B O 1
ATOM 2171 N N . VAL B 1 130 ? -13.625 14.25 -2.016 1 35.75 130 VAL B N 1
ATOM 2172 C CA . VAL B 1 130 ? -12.406 14.883 -2.488 1 35.75 130 VAL B CA 1
ATOM 2173 C C . VAL B 1 130 ? -12.125 14.469 -3.93 1 35.75 130 VAL B C 1
ATOM 2175 O O . VAL B 1 130 ? -12.102 13.273 -4.242 1 35.75 130 VAL B O 1
ATOM 2178 N N . GLN B 1 131 ? -12.312 15.203 -4.82 1 33.16 131 GLN B N 1
ATOM 2179 C CA . GLN B 1 131 ? -11.984 14.938 -6.215 1 33.16 131 GLN B CA 1
ATOM 2180 C C . GLN B 1 131 ? -10.633 14.25 -6.344 1 33.16 131 GLN B C 1
ATOM 2182 O O . GLN B 1 131 ? -9.625 14.742 -5.836 1 33.16 131 GLN B O 1
ATOM 2187 N N . ASN B 1 132 ? -10.562 12.961 -6.434 1 37.75 132 ASN B N 1
ATOM 2188 C CA . ASN B 1 132 ? -9.516 11.977 -6.672 1 37.75 132 ASN B CA 1
ATOM 2189 C C . ASN B 1 132 ? -8.352 12.57 -7.457 1 37.75 132 ASN B C 1
ATOM 2191 O O . ASN B 1 132 ? -7.25 12.023 -7.457 1 37.75 132 ASN B O 1
ATOM 2195 N N . ASN B 1 133 ? -8.562 13.656 -8.164 1 37.69 133 ASN B N 1
ATOM 2196 C CA . ASN B 1 133 ? -7.539 14.266 -9.008 1 37.69 133 ASN B CA 1
ATOM 2197 C C . ASN B 1 133 ? -6.434 14.906 -8.172 1 37.69 133 ASN B C 1
ATOM 2199 O O . ASN B 1 133 ? -5.305 15.062 -8.648 1 37.69 133 ASN B O 1
ATOM 2203 N N . ASP B 1 134 ? -6.762 15.344 -7.074 1 39.59 134 ASP B N 1
ATOM 2204 C CA . ASP B 1 134 ? -5.855 16.203 -6.312 1 39.59 134 ASP B CA 1
ATOM 2205 C C . ASP B 1 134 ? -4.754 15.383 -5.648 1 39.59 134 ASP B C 1
ATOM 2207 O O . ASP B 1 134 ? -3.732 15.93 -5.227 1 39.59 134 ASP B O 1
ATOM 2211 N N . ILE B 1 135 ? -5.035 14.234 -5.402 1 40.5 135 ILE B N 1
ATOM 2212 C CA . ILE B 1 135 ? -4.02 13.422 -4.746 1 40.5 135 ILE B CA 1
ATOM 2213 C C . ILE B 1 135 ? -2.754 13.391 -5.598 1 40.5 135 ILE B C 1
ATOM 2215 O O . ILE B 1 135 ? -1.64 13.391 -5.07 1 40.5 135 ILE B O 1
ATOM 2219 N N . TYR B 1 136 ? -2.93 13.375 -6.953 1 40.56 136 TYR B N 1
ATOM 2220 C CA . TYR B 1 136 ? -1.759 13.344 -7.82 1 40.56 136 TYR B CA 1
ATOM 2221 C C . TYR B 1 136 ? -0.982 14.648 -7.734 1 40.56 136 TYR B C 1
ATOM 2223 O O . TYR B 1 136 ? 0.172 14.727 -8.164 1 40.56 136 TYR B O 1
ATOM 2231 N N . GLU B 1 137 ? -1.666 15.625 -7.289 1 38.25 137 GLU B N 1
ATOM 2232 C CA . GLU B 1 137 ? -0.984 16.922 -7.203 1 38.25 137 GLU B CA 1
ATOM 2233 C C . GLU B 1 137 ? -0.088 16.984 -5.969 1 38.25 137 GLU B C 1
ATOM 2235 O O . GLU B 1 137 ? 0.652 17.953 -5.785 1 38.25 137 GLU B O 1
ATOM 2240 N N . ILE B 1 138 ? -0.28 16.062 -5.141 1 38.62 138 ILE B N 1
ATOM 2241 C CA . ILE B 1 138 ? 0.525 16.172 -3.932 1 38.62 138 ILE B CA 1
ATOM 2242 C C . ILE B 1 138 ? 1.93 15.641 -4.191 1 38.62 138 ILE B C 1
ATOM 2244 O O . ILE B 1 138 ? 2.826 15.797 -3.361 1 38.62 138 ILE B O 1
ATOM 2248 N N . VAL B 1 139 ? 2.221 14.93 -5.242 1 38.69 139 VAL B N 1
ATOM 2249 C CA . VAL B 1 139 ? 3.613 14.57 -5.496 1 38.69 139 VAL B CA 1
ATOM 2250 C C . VAL B 1 139 ? 4.355 15.773 -6.082 1 38.69 139 VAL B C 1
ATOM 2252 O O . VAL B 1 139 ? 3.84 16.453 -6.969 1 38.69 139 VAL B O 1
#

pLDDT: mean 76.03, std 23.97, range [32.16, 98.38]